Protein AF-A0A7Y1TQB3-F1 (afdb_monomer_lite)

Secondary structure (DSSP, 8-state):
-PPPGGGGEE--SHHHHHHHHHHHHHHHHHHHHHHHHTT-S-HHHHHHHHHHHHHHHHHHHHHHHHHTT-SS---EE-TTTT-SBPHHHHHHHHHHHHTHHHHHTTSPPHHHHHHHHHIIIIIS--PPPHHHHHHHHHHHHHHH--GGGS--SEEE---EEPPTTSSSSEE--EEE-BTTTTB-

Sequence (184 aa):
MIVTPLDSAVLNSKEQYVFYHKMIDFALKELIVSVQRNDICNQQEVLLFKQYCDLLLYSIEAMRIKYMYDDEENMKVDLTDSGFPNYLEFRYLFNDLELREDFLGKLTKVDVLKEEFLTTLLHKKQPIAKRKLFQAASIVYYSSAKKEYIFNRFVQGKIIEASKDAPGKYLVSWSFYEVTHNRP

pLDDT: mean 89.59, std 8.98, range [45.56, 96.94]

Foldseek 3Di:
DDQDPLQFDFDDALVSLVVLLVVLVVVLVVVLVVCVVVVVDDPVVSVVSVLLSVLQSLQSVLLSLQANLDPPDTFTANPPFASGTALVSLVCLLVVLVCLVVVLVVADDPVVLVVVCCCCCPVVVHDDDSVSSNSVSSNCSSVPDDSVSRDHQKAKDDWDQDPPPDPDRIDIDMDGQDNVRRYD

Structure (mmCIF, N/CA/C/O backbone):
data_AF-A0A7Y1TQB3-F1
#
_entry.id   AF-A0A7Y1TQB3-F1
#
loop_
_atom_site.group_PDB
_atom_site.id
_atom_site.type_symbol
_atom_site.label_atom_id
_atom_site.label_alt_id
_atom_site.label_comp_id
_atom_site.label_asym_id
_atom_site.label_entity_id
_atom_site.label_seq_id
_atom_site.pdbx_PDB_ins_code
_atom_site.Cartn_x
_atom_site.Cartn_y
_atom_site.Cartn_z
_atom_site.occupancy
_atom_site.B_iso_or_equiv
_atom_site.auth_seq_id
_atom_site.auth_comp_id
_atom_site.auth_asym_id
_atom_site.auth_atom_id
_atom_site.pdbx_PDB_model_num
ATOM 1 N N . MET A 1 1 ? 18.183 -16.761 6.845 1.00 49.12 1 MET A N 1
ATOM 2 C CA . MET A 1 1 ? 18.516 -15.599 7.693 1.00 49.12 1 MET A CA 1
ATOM 3 C C . MET A 1 1 ? 17.637 -15.690 8.937 1.00 49.12 1 MET A C 1
ATOM 5 O O . MET A 1 1 ? 16.478 -16.058 8.782 1.00 49.12 1 MET A O 1
ATOM 9 N N . ILE A 1 2 ? 18.182 -15.511 10.143 1.00 45.56 2 ILE A N 1
ATOM 10 C CA . ILE A 1 2 ? 17.390 -15.544 11.387 1.00 45.56 2 ILE A CA 1
ATOM 11 C C . ILE A 1 2 ? 16.680 -14.194 11.494 1.00 45.56 2 ILE A C 1
ATOM 13 O O . ILE A 1 2 ? 17.358 -13.175 11.495 1.00 45.56 2 ILE A O 1
ATOM 17 N N . VAL A 1 3 ? 15.346 -14.201 11.540 1.00 51.03 3 VAL A N 1
ATOM 18 C CA . VAL A 1 3 ? 14.525 -12.986 11.658 1.00 51.03 3 VAL A CA 1
ATOM 19 C C . VAL A 1 3 ? 14.786 -12.359 13.026 1.00 51.03 3 VAL A C 1
ATOM 21 O O . VAL A 1 3 ? 14.593 -13.012 14.055 1.00 51.03 3 VAL A O 1
ATOM 24 N N . THR A 1 4 ? 15.267 -11.123 13.052 1.00 53.50 4 THR A N 1
ATOM 25 C CA . THR A 1 4 ? 15.510 -10.369 14.281 1.00 53.50 4 THR A CA 1
ATOM 26 C C . THR A 1 4 ? 14.266 -9.563 14.677 1.00 53.50 4 THR A C 1
ATOM 28 O O . THR A 1 4 ? 13.419 -9.270 13.833 1.00 53.50 4 THR A O 1
ATOM 31 N N . PRO A 1 5 ? 14.127 -9.154 15.952 1.00 51.81 5 PRO A N 1
ATOM 32 C CA . PRO A 1 5 ? 13.027 -8.286 16.384 1.00 51.81 5 PRO A CA 1
ATOM 33 C C . PRO A 1 5 ? 12.939 -6.947 15.626 1.00 51.81 5 PRO A C 1
ATOM 35 O O . PRO A 1 5 ? 11.861 -6.361 15.560 1.00 51.81 5 PRO A O 1
ATOM 38 N N . LEU A 1 6 ? 14.051 -6.468 15.053 1.00 52.62 6 LEU A N 1
ATOM 39 C CA . LEU A 1 6 ? 14.117 -5.238 14.252 1.00 52.62 6 LEU A CA 1
ATOM 40 C C . LEU A 1 6 ? 13.594 -5.437 12.816 1.00 52.62 6 LEU A C 1
ATOM 42 O O . LEU A 1 6 ? 13.072 -4.492 12.228 1.00 52.62 6 LEU A O 1
ATOM 46 N N . ASP A 1 7 ? 13.599 -6.677 12.316 1.00 54.28 7 ASP A N 1
ATOM 47 C CA . ASP A 1 7 ? 13.041 -7.055 11.004 1.00 54.28 7 ASP A CA 1
ATOM 48 C C . ASP A 1 7 ? 11.498 -7.138 11.038 1.00 54.28 7 ASP A C 1
ATOM 50 O O . ASP A 1 7 ? 10.829 -7.528 10.080 1.00 54.28 7 ASP A O 1
ATOM 54 N N . SER A 1 8 ? 10.896 -6.830 12.190 1.00 62.97 8 SER A N 1
ATOM 55 C CA . SER A 1 8 ? 9.454 -6.881 12.441 1.00 62.97 8 SER A CA 1
ATOM 56 C C . SER A 1 8 ? 9.003 -5.747 13.360 1.00 62.97 8 SER A C 1
ATOM 58 O O . SER A 1 8 ? 8.164 -5.949 14.243 1.00 62.97 8 SER A O 1
ATOM 60 N N . ALA A 1 9 ? 9.556 -4.549 13.166 1.00 80.69 9 ALA A N 1
ATOM 61 C CA . ALA A 1 9 ? 9.064 -3.373 13.864 1.00 80.69 9 ALA A CA 1
ATOM 62 C C . ALA A 1 9 ? 7.598 -3.118 13.491 1.00 80.69 9 ALA A C 1
ATOM 64 O O . ALA A 1 9 ? 7.188 -3.297 12.345 1.00 80.69 9 ALA A O 1
ATOM 65 N N . VAL A 1 10 ? 6.799 -2.705 14.469 1.00 84.25 10 VAL A N 1
ATOM 66 C CA . VAL A 1 10 ? 5.365 -2.465 14.286 1.00 84.25 10 VAL A CA 1
ATOM 67 C C . VAL A 1 10 ? 5.063 -0.979 14.361 1.00 84.25 10 VAL A C 1
ATOM 69 O O . VAL A 1 10 ? 5.580 -0.280 15.234 1.00 84.25 10 VAL A O 1
ATOM 72 N N . LEU A 1 11 ? 4.192 -0.501 13.473 1.00 85.12 11 LEU A N 1
ATOM 73 C CA . LEU A 1 11 ? 3.597 0.824 13.625 1.00 85.12 11 LEU A CA 1
ATOM 74 C C . LEU A 1 11 ? 2.426 0.712 14.605 1.00 85.12 11 LEU A C 1
ATOM 76 O O . LEU A 1 11 ? 1.438 0.051 14.304 1.00 85.12 11 LEU A O 1
ATOM 80 N N . ASN A 1 12 ? 2.537 1.331 15.778 1.00 84.44 12 ASN A N 1
ATOM 81 C CA . ASN A 1 12 ? 1.590 1.172 16.888 1.00 84.44 12 ASN A CA 1
ATOM 82 C C . ASN A 1 12 ? 0.830 2.458 17.255 1.00 84.44 12 ASN A C 1
ATOM 84 O O . ASN A 1 12 ? 0.042 2.469 18.201 1.00 84.44 12 ASN A O 1
ATOM 88 N N . SER A 1 13 ? 1.053 3.550 16.518 1.00 88.25 13 SER A N 1
ATOM 89 C CA . SER A 1 13 ? 0.343 4.815 16.710 1.00 88.25 13 SER A CA 1
ATOM 90 C C . SER A 1 13 ? -0.127 5.402 15.383 1.00 88.25 13 SER A C 1
ATOM 92 O O . SER A 1 13 ? 0.500 5.229 14.335 1.00 88.25 13 SER A O 1
ATOM 94 N N . LYS A 1 14 ? -1.225 6.161 15.429 1.00 88.31 14 LYS A N 1
ATOM 95 C CA . LYS A 1 14 ? -1.764 6.862 14.258 1.00 88.31 14 LYS A CA 1
ATOM 96 C C . LYS A 1 14 ? -0.727 7.804 13.642 1.00 88.31 14 LYS A C 1
ATOM 98 O O . LYS A 1 14 ? -0.611 7.900 12.423 1.00 88.31 14 LYS A O 1
ATOM 103 N N . GLU A 1 15 ? 0.025 8.497 14.485 1.00 92.19 15 GLU A N 1
ATOM 104 C CA . GLU A 1 15 ? 1.071 9.434 14.088 1.00 92.19 15 GLU A CA 1
ATOM 105 C C . GLU A 1 15 ? 2.189 8.707 13.341 1.00 92.19 15 GLU A C 1
ATOM 107 O O . GLU A 1 15 ? 2.653 9.220 12.326 1.00 92.19 15 GLU A O 1
ATOM 112 N N . GLN A 1 16 ? 2.557 7.494 13.773 1.00 92.50 16 GLN A N 1
ATOM 113 C CA . GLN A 1 16 ? 3.529 6.658 13.068 1.00 92.50 16 GLN A CA 1
ATOM 114 C C . GLN A 1 16 ? 3.023 6.235 11.687 1.00 92.50 16 GLN A C 1
ATOM 116 O O . GLN A 1 16 ? 3.760 6.386 10.719 1.00 92.50 16 GLN A O 1
ATOM 121 N N . TYR A 1 17 ? 1.767 5.791 11.555 1.00 93.06 17 TYR A N 1
ATOM 122 C CA . TYR A 1 17 ? 1.177 5.460 10.247 1.00 93.06 17 TYR A CA 1
ATOM 123 C C . TYR A 1 17 ? 1.161 6.662 9.292 1.00 93.06 17 TYR A C 1
ATOM 125 O O . TYR A 1 17 ? 1.521 6.540 8.119 1.00 93.06 17 TYR A O 1
ATOM 133 N N . VAL A 1 18 ? 0.761 7.837 9.788 1.00 93.38 18 VAL A N 1
ATOM 134 C CA . VAL A 1 18 ? 0.734 9.078 8.998 1.00 93.38 18 VAL A CA 1
ATOM 135 C C . VAL A 1 18 ? 2.144 9.509 8.603 1.00 93.38 18 VAL A C 1
ATOM 137 O O . VAL A 1 18 ? 2.363 9.900 7.456 1.00 93.38 18 VAL A O 1
ATOM 140 N N . PHE A 1 19 ? 3.095 9.458 9.535 1.00 94.50 19 PHE A N 1
ATOM 141 C CA . PHE A 1 19 ? 4.486 9.818 9.285 1.00 94.50 19 PHE A CA 1
ATOM 142 C C . PHE A 1 19 ? 5.135 8.867 8.278 1.00 94.50 19 PHE A C 1
ATOM 144 O O . PHE A 1 19 ? 5.679 9.329 7.279 1.00 94.50 19 PHE A O 1
ATOM 151 N N . TYR A 1 20 ? 5.006 7.558 8.497 1.00 94.19 20 TYR A N 1
ATOM 152 C CA . TYR A 1 20 ? 5.559 6.521 7.633 1.00 94.19 20 TYR A CA 1
ATOM 153 C C . TYR A 1 20 ? 5.074 6.670 6.191 1.00 94.19 20 TYR A C 1
ATOM 155 O O . TYR A 1 20 ? 5.881 6.755 5.269 1.00 94.19 20 TYR A O 1
ATOM 163 N N . HIS A 1 21 ? 3.760 6.803 5.991 1.00 94.62 21 HIS A N 1
ATOM 164 C CA . HIS A 1 21 ? 3.210 6.974 4.651 1.00 94.62 21 HIS A CA 1
ATOM 165 C C . HIS A 1 21 ? 3.717 8.257 3.974 1.00 94.62 21 HIS A C 1
ATOM 167 O O . HIS A 1 21 ? 4.069 8.235 2.798 1.00 94.62 21 HIS A O 1
ATOM 173 N N . LYS A 1 22 ? 3.785 9.382 4.702 1.00 95.62 22 LYS A N 1
ATOM 174 C CA . LYS A 1 22 ? 4.341 10.637 4.163 1.00 95.62 22 LYS A CA 1
ATOM 175 C C . LYS A 1 22 ? 5.812 10.498 3.778 1.00 95.62 22 LYS A C 1
ATOM 177 O O . LYS A 1 22 ? 6.218 11.041 2.758 1.00 95.62 22 LYS A O 1
ATOM 182 N N . MET A 1 23 ? 6.591 9.787 4.589 1.00 95.50 23 MET A N 1
ATOM 183 C CA . MET A 1 23 ? 8.004 9.533 4.331 1.00 95.50 23 MET A CA 1
ATOM 184 C C . MET A 1 23 ? 8.193 8.704 3.056 1.00 95.50 23 MET A C 1
ATOM 186 O O . MET A 1 23 ? 8.988 9.097 2.209 1.00 95.50 23 MET A O 1
ATOM 190 N N . ILE A 1 24 ? 7.444 7.608 2.887 1.00 95.25 24 ILE A N 1
ATOM 191 C CA . ILE A 1 24 ? 7.528 6.759 1.689 1.00 95.25 24 ILE A CA 1
ATOM 192 C C . ILE A 1 24 ? 7.058 7.508 0.436 1.00 95.25 24 ILE A C 1
ATOM 194 O O . ILE A 1 24 ? 7.752 7.481 -0.578 1.00 95.25 24 ILE A O 1
ATOM 198 N N . ASP A 1 25 ? 5.927 8.218 0.505 1.00 96.19 25 ASP A N 1
ATOM 199 C CA . ASP A 1 25 ? 5.426 9.045 -0.604 1.00 96.19 25 ASP A CA 1
ATOM 200 C C . ASP A 1 25 ? 6.472 10.076 -1.053 1.00 96.19 25 ASP A C 1
ATOM 202 O O . ASP A 1 25 ? 6.759 10.204 -2.243 1.00 96.19 25 ASP A O 1
ATOM 206 N N . PHE A 1 26 ? 7.090 10.773 -0.095 1.00 96.94 26 PHE A N 1
ATOM 207 C CA . PHE A 1 26 ? 8.160 11.724 -0.373 1.00 96.94 26 PHE A CA 1
ATOM 208 C C . PHE A 1 26 ? 9.388 11.043 -0.990 1.00 96.94 26 PHE A C 1
ATOM 210 O O . PHE A 1 26 ? 9.864 11.481 -2.034 1.00 96.94 26 PHE A O 1
ATOM 217 N N . ALA A 1 27 ? 9.874 9.952 -0.391 1.00 95.88 27 ALA A N 1
ATOM 218 C CA . ALA A 1 27 ? 11.066 9.248 -0.855 1.00 95.88 27 ALA A CA 1
ATOM 219 C C . ALA A 1 27 ? 10.908 8.705 -2.284 1.00 95.88 27 ALA A C 1
ATOM 221 O O . ALA A 1 27 ? 11.808 8.872 -3.104 1.00 95.88 27 ALA A O 1
ATOM 222 N N . LEU A 1 28 ? 9.757 8.108 -2.611 1.00 95.81 28 LEU A N 1
ATOM 223 C CA . LEU A 1 28 ? 9.480 7.608 -3.960 1.00 95.81 28 LEU A CA 1
ATOM 224 C C . LEU A 1 28 ? 9.382 8.747 -4.981 1.00 95.81 28 LEU A C 1
ATOM 226 O O . LEU A 1 28 ? 9.909 8.623 -6.086 1.00 95.81 28 LEU A O 1
ATOM 230 N N . LYS A 1 29 ? 8.762 9.877 -4.620 1.00 95.88 29 LYS A N 1
ATOM 231 C CA . LYS A 1 29 ? 8.701 11.062 -5.491 1.00 95.88 29 LYS A CA 1
ATOM 232 C C . LYS A 1 29 ? 10.085 11.638 -5.765 1.00 95.88 29 LYS A C 1
ATOM 234 O O . LYS A 1 29 ? 10.413 11.869 -6.926 1.00 95.88 29 LYS A O 1
ATOM 239 N N . GLU A 1 30 ? 10.904 11.817 -4.731 1.00 96.94 30 GLU A N 1
ATOM 240 C CA . GLU A 1 30 ? 12.281 12.297 -4.886 1.00 96.94 30 GLU A CA 1
ATOM 241 C C . GLU A 1 30 ? 13.134 11.323 -5.703 1.00 96.94 30 GLU A C 1
ATOM 243 O O . GLU A 1 30 ? 13.921 11.752 -6.545 1.00 96.94 30 GLU A O 1
ATOM 248 N N . LEU A 1 31 ? 12.939 10.012 -5.530 1.00 95.19 31 LEU A N 1
ATOM 249 C CA . LEU A 1 31 ? 13.616 8.999 -6.337 1.00 95.19 31 LEU A CA 1
ATOM 250 C C . LEU A 1 31 ? 13.252 9.129 -7.821 1.00 95.19 31 LEU A C 1
ATOM 252 O O . LEU A 1 31 ? 14.147 9.162 -8.662 1.00 95.19 31 LEU A O 1
ATOM 256 N N . ILE A 1 32 ? 11.965 9.273 -8.151 1.00 95.12 32 ILE A N 1
ATOM 257 C CA . ILE A 1 32 ? 11.504 9.482 -9.534 1.00 95.12 32 ILE A CA 1
ATOM 258 C C . ILE A 1 32 ? 12.101 10.770 -10.120 1.00 95.12 32 ILE A C 1
ATOM 260 O O . ILE A 1 32 ? 12.615 10.753 -11.239 1.00 95.12 32 ILE A O 1
ATOM 264 N N . VAL A 1 33 ? 12.071 11.875 -9.367 1.00 95.38 33 VAL A N 1
ATOM 265 C CA . VAL A 1 33 ? 12.647 13.162 -9.794 1.00 95.38 33 VAL A CA 1
ATOM 266 C C . VAL A 1 33 ? 14.154 13.042 -10.016 1.00 95.38 33 VAL A C 1
ATOM 268 O O . VAL A 1 33 ? 14.676 13.563 -10.998 1.00 95.38 33 VAL A O 1
ATOM 271 N N . SER A 1 34 ? 14.863 12.333 -9.139 1.00 96.00 34 SER A N 1
ATOM 272 C CA . SER A 1 34 ? 16.305 12.115 -9.255 1.00 96.00 34 SER A CA 1
ATOM 273 C C . SER A 1 34 ? 16.660 11.262 -10.474 1.00 96.00 34 SER A C 1
ATOM 275 O O . SER A 1 34 ? 17.571 11.620 -11.219 1.00 96.00 34 SER A O 1
ATOM 277 N N . VAL A 1 35 ? 15.915 10.181 -10.733 1.00 95.06 35 VAL A N 1
ATOM 278 C CA . VAL A 1 35 ? 16.086 9.331 -11.926 1.00 95.06 35 VAL A CA 1
ATOM 279 C C . VAL A 1 35 ? 15.913 10.144 -13.209 1.00 95.06 35 VAL A C 1
ATOM 281 O O . VAL A 1 35 ? 16.716 10.003 -14.128 1.00 95.06 35 VAL A O 1
ATOM 284 N N . GLN A 1 36 ? 14.909 11.026 -13.249 1.00 92.69 36 GLN A N 1
ATOM 285 C CA . GLN A 1 36 ? 14.681 11.939 -14.371 1.00 92.69 36 GLN A CA 1
ATOM 286 C C . GLN A 1 36 ? 15.802 12.972 -14.514 1.00 92.69 36 GLN A C 1
ATOM 288 O O . GLN A 1 36 ? 16.321 13.168 -15.603 1.00 92.69 36 GLN A O 1
ATOM 293 N N . ARG A 1 37 ? 16.185 13.640 -13.421 1.00 94.81 37 ARG A N 1
ATOM 294 C CA . ARG A 1 37 ? 17.174 14.728 -13.437 1.00 94.81 37 ARG A CA 1
ATOM 295 C C . ARG A 1 37 ? 18.579 14.259 -13.810 1.00 94.81 37 ARG A C 1
ATOM 297 O O . ARG A 1 37 ? 19.340 15.039 -14.368 1.00 94.81 37 ARG A O 1
ATOM 304 N N . ASN A 1 38 ? 18.933 13.035 -13.432 1.00 96.19 38 ASN A N 1
ATOM 305 C CA . ASN A 1 38 ? 20.238 12.443 -13.724 1.00 96.19 38 ASN A CA 1
ATOM 306 C C . ASN A 1 38 ? 20.234 11.621 -15.024 1.00 96.19 38 ASN A C 1
ATOM 308 O O . ASN A 1 38 ? 21.210 10.918 -15.275 1.00 96.19 38 ASN A O 1
ATOM 312 N N . ASP A 1 39 ? 19.149 11.672 -15.810 1.00 93.12 39 ASP A N 1
ATOM 313 C CA . ASP A 1 39 ? 18.995 10.954 -17.081 1.00 93.12 39 ASP A CA 1
ATOM 314 C C . ASP A 1 39 ? 19.345 9.452 -16.981 1.00 93.12 39 ASP A C 1
ATOM 316 O O . ASP A 1 39 ? 19.912 8.861 -17.898 1.00 93.12 39 ASP A O 1
ATOM 320 N N . ILE A 1 40 ? 19.014 8.816 -15.845 1.00 93.81 40 ILE A N 1
ATOM 321 C CA . ILE A 1 40 ? 19.321 7.392 -15.588 1.00 93.81 40 ILE A CA 1
ATOM 322 C C . ILE A 1 40 ? 18.460 6.487 -16.478 1.00 93.81 40 ILE A C 1
ATOM 324 O O . ILE A 1 40 ? 18.902 5.423 -16.908 1.00 93.81 40 ILE A O 1
ATOM 328 N N . CYS A 1 41 ? 17.225 6.915 -16.737 1.00 91.88 41 CYS A N 1
ATOM 329 C CA . CYS A 1 41 ? 16.232 6.190 -17.517 1.00 91.88 41 CYS A CA 1
ATOM 330 C C . CYS A 1 41 ? 15.719 7.064 -18.661 1.00 91.88 41 CYS A C 1
ATOM 332 O O . CYS A 1 41 ? 15.550 8.275 -18.509 1.00 91.88 41 CYS A O 1
ATOM 334 N N . ASN A 1 42 ? 15.380 6.441 -19.788 1.00 90.38 42 ASN A N 1
ATOM 335 C CA . ASN A 1 42 ? 14.674 7.136 -20.862 1.00 90.38 42 ASN A CA 1
ATOM 336 C C . ASN A 1 42 ? 13.210 7.435 -20.472 1.00 90.38 42 ASN A C 1
ATOM 338 O O . ASN A 1 42 ? 12.685 6.926 -19.482 1.00 90.38 42 ASN A O 1
ATOM 342 N N . GLN A 1 43 ? 12.507 8.241 -21.273 1.00 90.88 43 GLN A N 1
ATOM 343 C CA . GLN A 1 43 ? 11.128 8.657 -20.968 1.00 90.88 43 GLN A CA 1
ATOM 344 C C . GLN A 1 43 ? 10.152 7.484 -20.755 1.00 90.88 43 GLN A C 1
ATOM 346 O O . GLN A 1 43 ? 9.272 7.558 -19.894 1.00 90.88 43 GLN A O 1
ATOM 351 N N . GLN A 1 44 ? 10.298 6.405 -21.526 1.00 91.25 44 GLN A N 1
ATOM 352 C CA . GLN A 1 44 ? 9.435 5.228 -21.439 1.00 91.25 44 GLN A CA 1
ATOM 353 C C . GLN A 1 44 ? 9.728 4.421 -20.168 1.00 91.25 44 GLN A C 1
ATOM 355 O O . GLN A 1 44 ? 8.802 4.013 -19.469 1.00 91.25 44 GLN A O 1
ATOM 360 N N . GLU A 1 45 ? 11.002 4.247 -19.824 1.00 91.62 45 GLU A N 1
ATOM 361 C CA . GLU A 1 45 ? 11.445 3.600 -18.585 1.00 91.62 45 GLU A CA 1
ATOM 362 C C . GLU A 1 45 ? 11.017 4.386 -17.345 1.00 91.62 45 GLU A C 1
ATOM 364 O O . GLU A 1 45 ? 10.502 3.794 -16.402 1.00 91.62 45 GLU A O 1
ATOM 369 N N . VAL A 1 4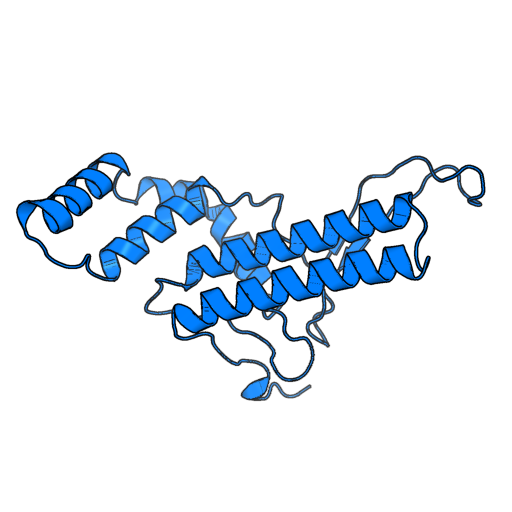6 ? 11.136 5.716 -17.364 1.00 94.38 46 VAL A N 1
ATOM 370 C CA . VAL A 1 46 ? 10.657 6.596 -16.286 1.00 94.38 46 VAL A CA 1
ATOM 371 C C . VAL A 1 46 ? 9.155 6.422 -16.056 1.00 94.38 46 VAL A C 1
ATOM 373 O O . VAL A 1 46 ? 8.709 6.363 -14.909 1.00 94.38 46 VAL A O 1
ATOM 376 N N . LEU A 1 47 ? 8.361 6.326 -17.128 1.00 94.00 47 LEU A N 1
ATOM 377 C CA . LEU A 1 47 ? 6.920 6.102 -17.019 1.00 94.00 47 LEU A CA 1
ATOM 378 C C . LEU A 1 47 ? 6.612 4.748 -16.368 1.00 94.00 47 LEU A C 1
ATOM 380 O O . LEU A 1 47 ? 5.766 4.680 -15.477 1.00 94.00 47 LEU A O 1
ATOM 384 N N . LEU A 1 48 ? 7.302 3.688 -16.793 1.00 94.62 48 LEU A N 1
ATOM 385 C CA . LEU A 1 48 ? 7.156 2.348 -16.222 1.00 94.62 48 LEU A CA 1
ATOM 386 C C . LEU A 1 48 ? 7.581 2.317 -14.750 1.00 94.62 48 LEU A C 1
ATOM 388 O O . LEU A 1 48 ? 6.858 1.789 -13.910 1.00 94.62 48 LEU A O 1
ATOM 392 N N . PHE A 1 49 ? 8.716 2.932 -14.424 1.00 94.81 49 PHE A N 1
ATOM 393 C CA . PHE A 1 49 ? 9.218 3.040 -13.059 1.00 94.81 49 PHE A CA 1
ATOM 394 C C . PHE A 1 49 ? 8.209 3.748 -12.151 1.00 94.81 49 PHE A C 1
ATOM 396 O O . PHE A 1 49 ? 7.823 3.212 -11.113 1.00 94.81 49 PHE A O 1
ATOM 403 N N . LYS A 1 50 ? 7.678 4.894 -12.599 1.00 95.75 50 LYS A N 1
ATOM 404 C CA . LYS A 1 50 ? 6.619 5.616 -11.888 1.00 95.75 50 LYS A CA 1
ATOM 405 C C . LYS A 1 50 ? 5.386 4.739 -11.652 1.00 95.75 50 LYS A C 1
ATOM 407 O O . LYS A 1 50 ? 4.840 4.769 -10.555 1.00 95.75 50 LYS A O 1
ATOM 412 N N . GLN A 1 51 ? 4.952 3.956 -12.642 1.00 95.06 51 GLN A N 1
ATOM 413 C CA . GLN A 1 51 ? 3.794 3.065 -12.494 1.00 95.06 51 GLN A CA 1
ATOM 414 C C . GLN A 1 51 ? 3.999 2.025 -11.386 1.00 95.06 51 GLN A C 1
ATOM 416 O O . GLN A 1 51 ? 3.077 1.782 -10.608 1.00 95.06 51 GLN A O 1
ATOM 421 N N . TYR A 1 52 ? 5.194 1.439 -11.276 1.00 96.25 52 TYR A N 1
ATOM 422 C CA . TYR A 1 52 ? 5.500 0.492 -10.202 1.00 96.25 52 TYR A CA 1
ATOM 423 C C . TYR A 1 52 ? 5.594 1.174 -8.832 1.00 96.25 52 TYR A C 1
ATOM 425 O O . TYR A 1 52 ? 5.062 0.635 -7.861 1.00 96.25 52 TYR A O 1
ATOM 433 N N . CYS A 1 53 ? 6.178 2.374 -8.747 1.00 96.06 53 CYS A N 1
ATOM 434 C CA . CYS A 1 53 ? 6.177 3.166 -7.513 1.00 96.06 53 CYS A CA 1
ATOM 435 C C . CYS A 1 53 ? 4.755 3.535 -7.066 1.00 96.06 53 CYS A C 1
ATOM 437 O O . CYS A 1 53 ? 4.436 3.406 -5.886 1.00 96.06 53 CYS A O 1
ATOM 439 N N . ASP A 1 54 ? 3.891 3.949 -7.997 1.00 95.81 54 ASP A N 1
ATOM 440 C CA . ASP A 1 54 ? 2.491 4.277 -7.713 1.00 95.81 54 ASP A CA 1
ATOM 441 C C . ASP A 1 54 ? 1.723 3.036 -7.217 1.00 95.81 54 ASP A C 1
ATOM 443 O O . ASP A 1 54 ? 0.948 3.128 -6.266 1.00 95.81 54 ASP A O 1
ATOM 447 N N . LEU A 1 55 ? 1.961 1.862 -7.818 1.00 95.94 55 LEU A N 1
ATOM 448 C CA . LEU A 1 55 ? 1.352 0.590 -7.410 1.00 95.94 55 LEU A CA 1
ATOM 449 C C . LEU A 1 55 ? 1.796 0.159 -6.002 1.00 95.94 55 LEU A C 1
ATOM 451 O O . LEU A 1 55 ? 0.983 -0.274 -5.178 1.00 95.94 55 LEU A O 1
ATOM 455 N N . LEU A 1 56 ? 3.092 0.292 -5.715 1.00 96.00 56 LEU A N 1
ATOM 456 C CA . LEU A 1 56 ? 3.653 0.027 -4.396 1.00 96.00 56 LEU A CA 1
ATOM 457 C C . LEU A 1 56 ? 3.049 0.972 -3.351 1.00 96.00 56 LEU A C 1
ATOM 459 O O . LEU A 1 56 ? 2.541 0.514 -2.328 1.00 96.00 56 LEU A O 1
ATOM 46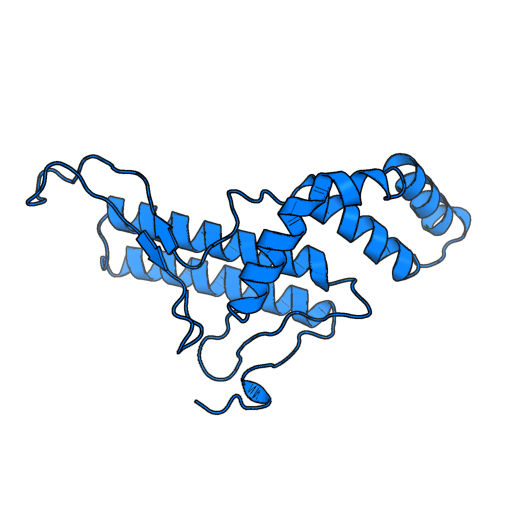3 N N . LEU A 1 57 ? 3.040 2.279 -3.629 1.00 96.25 57 LEU A N 1
ATOM 464 C CA . LEU A 1 57 ? 2.488 3.290 -2.730 1.00 96.25 57 LEU A CA 1
ATOM 465 C C . LEU A 1 57 ? 0.992 3.071 -2.479 1.00 96.25 57 LEU A C 1
ATOM 467 O O . LEU A 1 57 ? 0.546 3.165 -1.339 1.00 96.25 57 LEU A O 1
ATOM 471 N N . TYR A 1 58 ? 0.228 2.707 -3.512 1.00 96.00 58 TYR A N 1
ATOM 472 C CA . TYR A 1 58 ? -1.184 2.347 -3.375 1.00 96.00 58 TYR A CA 1
ATOM 473 C C . TYR A 1 58 ? -1.389 1.185 -2.394 1.00 96.00 58 TYR A C 1
ATOM 475 O O . TYR A 1 58 ? -2.282 1.225 -1.548 1.00 96.00 58 TYR A O 1
ATOM 483 N N . SER A 1 59 ? -0.538 0.163 -2.477 1.00 95.69 59 SER A N 1
ATOM 484 C CA . SER A 1 59 ? -0.604 -1.002 -1.590 1.00 95.69 59 SER A CA 1
ATOM 485 C C . SER A 1 59 ? -0.299 -0.626 -0.140 1.00 95.69 59 SER A C 1
ATOM 487 O O . SER A 1 59 ? -1.019 -1.034 0.769 1.00 95.69 59 SER A O 1
ATOM 489 N N . ILE A 1 60 ? 0.724 0.206 0.075 1.00 95.38 60 ILE A N 1
ATOM 490 C CA . ILE A 1 60 ? 1.092 0.725 1.400 1.00 95.38 60 ILE A CA 1
ATOM 491 C C . ILE A 1 60 ? -0.033 1.601 1.971 1.00 95.38 60 ILE A C 1
ATOM 493 O O . ILE A 1 60 ? -0.338 1.528 3.161 1.00 95.38 60 ILE A O 1
ATOM 497 N N . GLU A 1 61 ? -0.698 2.395 1.133 1.00 94.31 61 GLU A N 1
ATOM 498 C CA . GLU A 1 61 ? -1.836 3.212 1.549 1.00 94.31 61 GLU A CA 1
ATOM 499 C C . GLU A 1 61 ? -3.036 2.356 1.973 1.00 94.31 61 GLU A C 1
ATOM 501 O O . GLU A 1 61 ? -3.667 2.623 2.999 1.00 94.31 61 GLU A O 1
ATOM 506 N N . ALA A 1 62 ? -3.323 1.280 1.238 1.00 94.38 62 ALA A N 1
ATOM 507 C CA . ALA A 1 62 ? -4.363 0.329 1.618 1.00 94.38 62 ALA A CA 1
ATOM 508 C C . ALA A 1 62 ? -4.062 -0.324 2.982 1.00 94.38 62 ALA A C 1
ATOM 510 O O . ALA A 1 62 ? -4.956 -0.402 3.828 1.00 94.38 62 ALA A O 1
ATOM 511 N N . MET A 1 63 ? -2.802 -0.697 3.247 1.00 93.75 63 MET A N 1
ATOM 512 C CA . MET A 1 63 ? -2.373 -1.178 4.569 1.00 93.75 63 MET A CA 1
ATOM 513 C C . MET A 1 63 ? -2.546 -0.106 5.647 1.00 93.75 63 MET A C 1
ATOM 515 O O . MET A 1 63 ? -3.042 -0.403 6.731 1.00 93.75 63 MET A O 1
ATOM 519 N N . ARG A 1 64 ? -2.202 1.157 5.361 1.00 93.38 64 ARG A N 1
ATOM 520 C CA . ARG A 1 64 ? -2.400 2.261 6.309 1.00 93.38 64 ARG A CA 1
ATOM 521 C C . ARG A 1 64 ? -3.865 2.370 6.723 1.00 93.38 64 ARG A C 1
ATOM 523 O O . ARG A 1 64 ? -4.146 2.490 7.909 1.00 93.38 64 ARG A O 1
ATOM 530 N N . ILE A 1 65 ? -4.799 2.327 5.772 1.00 91.81 65 ILE A N 1
ATOM 531 C CA . ILE A 1 65 ? -6.238 2.401 6.073 1.00 91.81 65 ILE A CA 1
ATOM 532 C C . ILE A 1 65 ? -6.682 1.185 6.896 1.00 91.81 65 ILE A C 1
ATOM 534 O O . ILE A 1 65 ? -7.422 1.369 7.863 1.00 91.81 65 ILE A O 1
ATOM 538 N N . LYS A 1 66 ? -6.205 -0.017 6.545 1.00 91.06 66 LYS A N 1
ATOM 539 C CA . LYS A 1 66 ? -6.504 -1.266 7.259 1.00 91.06 66 LYS A CA 1
ATOM 540 C C . LYS A 1 66 ? -6.054 -1.210 8.724 1.00 91.06 66 LYS A C 1
ATOM 542 O O . LYS A 1 66 ? -6.872 -1.399 9.616 1.00 91.06 66 LYS A O 1
ATOM 547 N N . TYR A 1 67 ? -4.782 -0.903 8.974 1.00 91.25 67 TYR A N 1
ATOM 548 C CA . TYR A 1 67 ? -4.178 -1.060 10.301 1.00 91.25 67 TYR A CA 1
ATOM 549 C C . TYR A 1 67 ? -4.281 0.177 11.209 1.00 91.25 67 TYR A C 1
ATOM 551 O O . TYR A 1 67 ? -4.227 0.044 12.425 1.00 91.25 67 TYR A O 1
ATOM 559 N N . MET A 1 68 ? -4.460 1.397 10.682 1.00 88.44 68 MET A N 1
ATOM 560 C CA . MET A 1 68 ? -4.370 2.631 11.493 1.00 88.44 68 MET A CA 1
ATOM 561 C C . MET A 1 68 ? -5.384 2.717 12.647 1.00 88.44 68 MET A C 1
ATOM 563 O O . MET A 1 68 ? -5.143 3.424 13.629 1.00 88.44 68 MET A O 1
ATOM 567 N N . TYR A 1 69 ? -6.526 2.041 12.526 1.00 84.31 69 TYR A N 1
ATOM 568 C CA . TYR A 1 69 ? -7.548 1.989 13.574 1.00 84.31 69 TYR A CA 1
ATOM 569 C C . TYR A 1 69 ? -7.745 0.595 14.160 1.00 84.31 69 TYR A C 1
ATOM 571 O O . TYR A 1 69 ? -8.627 0.440 15.003 1.00 84.31 69 TYR A O 1
ATOM 579 N N . ASP A 1 70 ? -6.950 -0.378 13.727 1.00 84.94 70 ASP A N 1
ATOM 580 C CA . ASP A 1 70 ? -6.968 -1.722 14.281 1.00 84.94 70 ASP A CA 1
ATOM 581 C C . ASP A 1 70 ? -6.395 -1.690 15.712 1.00 84.94 70 ASP A C 1
ATOM 583 O O . ASP A 1 70 ? -5.521 -0.882 16.053 1.00 84.94 70 ASP A O 1
ATOM 587 N N . ASP A 1 71 ? -6.998 -2.479 16.591 1.00 75.31 71 ASP A N 1
ATOM 588 C CA . ASP A 1 71 ? -6.619 -2.611 18.000 1.00 75.31 71 ASP A CA 1
ATOM 589 C C . ASP A 1 71 ? -5.877 -3.931 18.266 1.00 75.31 71 ASP A C 1
ATOM 591 O O . ASP A 1 71 ? -5.226 -4.066 19.303 1.00 75.31 71 ASP A O 1
ATOM 595 N N . GLU A 1 72 ? -5.959 -4.889 17.343 1.00 82.06 72 GLU A N 1
ATOM 596 C CA . GLU A 1 72 ? -5.459 -6.255 17.493 1.00 82.06 72 GLU A CA 1
ATOM 597 C C . GLU A 1 72 ? -4.199 -6.485 16.654 1.00 82.06 72 GLU A C 1
ATOM 599 O O . GLU A 1 72 ? -3.226 -7.070 17.139 1.00 82.06 72 GLU A O 1
ATOM 604 N N . GLU A 1 73 ? -4.182 -5.981 15.419 1.00 85.62 73 GLU A N 1
ATOM 605 C CA . GLU A 1 73 ? -3.072 -6.164 14.485 1.00 85.62 73 GLU A CA 1
ATOM 606 C C . GLU A 1 73 ? -2.357 -4.853 14.144 1.00 85.62 73 GLU A C 1
ATOM 608 O O . GLU A 1 73 ? -2.946 -3.777 14.091 1.00 85.62 73 GLU A O 1
ATOM 613 N N . ASN A 1 74 ? -1.052 -4.945 13.872 1.00 89.06 74 ASN A N 1
ATOM 614 C CA . ASN A 1 74 ? -0.237 -3.815 13.434 1.00 89.06 74 ASN A CA 1
ATOM 615 C C . ASN A 1 74 ? 0.575 -4.200 12.199 1.00 89.06 74 ASN A C 1
ATOM 617 O O . ASN A 1 74 ? 1.110 -5.310 12.130 1.00 89.06 74 ASN A O 1
ATOM 621 N N . MET A 1 75 ? 0.735 -3.255 11.272 1.00 90.69 75 MET A N 1
ATOM 622 C CA . MET A 1 75 ? 1.591 -3.432 10.104 1.00 90.69 75 MET A CA 1
ATOM 623 C C . MET A 1 75 ? 3.046 -3.610 10.538 1.00 90.69 75 MET A C 1
ATOM 625 O O . MET A 1 75 ? 3.589 -2.780 11.277 1.00 90.69 75 MET A O 1
ATOM 629 N N . LYS A 1 76 ? 3.683 -4.669 10.035 1.00 91.19 76 LYS A N 1
ATOM 630 C CA . LYS A 1 76 ? 5.107 -4.931 10.245 1.00 91.19 76 LYS A CA 1
ATOM 631 C C . LYS A 1 76 ? 5.936 -4.300 9.138 1.00 91.19 76 LYS A C 1
ATOM 633 O O . LYS A 1 76 ? 5.744 -4.606 7.962 1.00 91.19 76 LYS A O 1
ATOM 638 N N . VAL A 1 77 ? 6.900 -3.484 9.532 1.00 90.31 77 VAL A N 1
ATOM 639 C CA . VAL A 1 77 ? 7.863 -2.820 8.653 1.00 90.31 77 VAL A CA 1
ATOM 640 C C . VAL A 1 77 ? 9.255 -3.336 8.990 1.00 90.31 77 VAL A C 1
ATOM 642 O O . VAL A 1 77 ? 9.602 -3.501 10.160 1.00 90.31 77 VAL A O 1
ATOM 645 N N . ASP A 1 78 ? 10.049 -3.594 7.961 1.00 87.88 78 ASP A N 1
ATOM 646 C CA . ASP A 1 78 ? 11.470 -3.871 8.121 1.00 87.88 78 ASP A CA 1
ATOM 647 C C . ASP A 1 78 ? 12.221 -2.538 8.223 1.00 87.88 78 ASP A C 1
ATOM 649 O O . ASP A 1 78 ? 12.346 -1.807 7.243 1.00 87.88 78 ASP A O 1
ATOM 653 N N . LEU A 1 79 ? 12.681 -2.194 9.426 1.00 80.69 79 LEU A N 1
ATOM 654 C CA . LEU A 1 79 ? 13.454 -0.972 9.671 1.00 80.69 79 LEU A CA 1
ATOM 655 C C . LEU A 1 79 ? 14.963 -1.188 9.525 1.00 80.69 79 LEU A C 1
ATOM 657 O O . LEU A 1 79 ? 15.717 -0.217 9.589 1.00 80.69 79 LEU A O 1
ATOM 661 N N . THR A 1 80 ? 15.403 -2.437 9.386 1.00 75.38 80 THR A N 1
ATOM 662 C CA . THR A 1 80 ? 16.821 -2.789 9.398 1.00 75.38 80 THR A CA 1
ATOM 663 C C . THR A 1 80 ? 17.439 -2.600 8.024 1.00 75.38 80 THR A C 1
ATOM 665 O O . THR A 1 80 ? 18.559 -2.098 7.928 1.00 75.38 80 THR A O 1
ATOM 668 N N . ASP A 1 81 ? 16.719 -3.000 6.974 1.00 76.62 81 ASP A N 1
ATOM 669 C CA . ASP A 1 81 ? 17.281 -3.068 5.628 1.00 76.62 81 ASP A CA 1
ATOM 670 C C . ASP A 1 81 ? 16.478 -2.253 4.606 1.00 76.62 81 ASP A C 1
ATOM 672 O O . ASP A 1 81 ? 16.999 -1.324 3.988 1.00 76.62 81 ASP A O 1
ATOM 676 N N . SER A 1 82 ? 15.197 -2.576 4.424 1.00 86.69 82 SER A N 1
ATOM 677 C CA . SER A 1 82 ? 14.402 -2.053 3.305 1.00 86.69 82 SER A CA 1
ATOM 678 C C . SER A 1 82 ? 13.617 -0.771 3.604 1.00 86.69 82 SER A C 1
ATOM 680 O O . SER A 1 82 ? 13.409 0.042 2.705 1.00 86.69 82 SER A O 1
ATOM 682 N N . GLY A 1 83 ? 13.134 -0.585 4.834 1.00 89.19 83 GLY A N 1
ATOM 683 C CA . GLY A 1 83 ? 12.173 0.468 5.181 1.00 89.19 83 GLY A CA 1
ATOM 684 C C . GLY A 1 83 ? 10.745 0.214 4.670 1.00 89.19 83 GLY A C 1
ATOM 685 O O . GLY A 1 83 ? 9.868 1.062 4.863 1.00 89.19 83 GLY A O 1
ATOM 686 N N . PHE A 1 84 ? 10.478 -0.926 4.026 1.00 93.12 84 PHE A N 1
ATOM 687 C CA . PHE A 1 84 ? 9.178 -1.278 3.442 1.00 93.12 84 PHE A CA 1
ATOM 688 C C . PHE A 1 84 ? 8.385 -2.249 4.334 1.00 93.12 84 PHE A C 1
ATOM 690 O O . PHE A 1 84 ? 8.963 -2.892 5.219 1.00 93.12 84 PHE A O 1
ATOM 697 N N . PRO A 1 85 ? 7.053 -2.380 4.144 1.00 93.25 85 PRO A N 1
ATOM 698 C CA . PRO A 1 85 ? 6.289 -3.398 4.852 1.00 93.25 85 PRO A CA 1
ATOM 699 C C . PRO A 1 85 ? 6.823 -4.787 4.520 1.00 93.25 85 PRO A C 1
ATOM 701 O O . PRO A 1 85 ? 7.331 -5.023 3.428 1.00 93.25 85 PRO A O 1
ATOM 704 N N . ASN A 1 86 ? 6.693 -5.733 5.439 1.00 90.69 86 ASN A N 1
ATOM 705 C CA . ASN A 1 86 ? 7.081 -7.106 5.145 1.00 90.69 86 ASN A CA 1
ATOM 706 C C . ASN A 1 86 ? 6.257 -7.669 3.972 1.00 90.69 86 ASN A C 1
ATOM 708 O O . ASN A 1 86 ? 5.048 -7.450 3.912 1.00 90.69 86 ASN A O 1
ATOM 712 N N . TYR A 1 87 ? 6.859 -8.463 3.077 1.00 89.31 87 TYR A N 1
ATOM 713 C CA . TYR A 1 87 ? 6.129 -9.066 1.942 1.00 89.31 87 TYR A CA 1
ATOM 714 C C . TYR A 1 87 ? 4.855 -9.826 2.376 1.00 89.31 87 TYR A C 1
ATOM 716 O O . TYR A 1 87 ? 3.848 -9.847 1.664 1.00 89.31 87 TYR A O 1
ATOM 724 N N . LEU A 1 88 ? 4.871 -10.434 3.567 1.00 89.38 88 LEU A N 1
ATOM 725 C CA . LEU A 1 88 ? 3.700 -11.108 4.132 1.00 89.38 88 LEU A CA 1
ATOM 726 C C . LEU A 1 88 ? 2.495 -10.170 4.296 1.00 89.38 88 LEU A C 1
ATOM 728 O O . LEU A 1 88 ? 1.374 -10.613 4.064 1.00 89.38 88 LEU A O 1
ATOM 732 N N . GLU A 1 89 ? 2.711 -8.887 4.595 1.00 91.62 89 GLU A N 1
ATOM 733 C CA . GLU A 1 89 ? 1.643 -7.886 4.696 1.00 91.62 89 GLU A CA 1
ATOM 734 C C . GLU A 1 89 ? 0.936 -7.693 3.348 1.00 91.62 89 GLU A C 1
ATOM 736 O O . GLU A 1 89 ? -0.292 -7.638 3.293 1.00 91.62 89 GLU A O 1
ATOM 741 N N . PHE A 1 90 ? 1.680 -7.692 2.233 1.00 92.56 90 PHE A N 1
ATOM 742 C CA . PHE A 1 90 ? 1.102 -7.631 0.882 1.00 92.56 90 PHE A CA 1
ATOM 743 C C . PHE A 1 90 ? 0.266 -8.873 0.573 1.00 92.56 90 PHE A C 1
ATOM 745 O O . PHE A 1 90 ? -0.817 -8.776 -0.004 1.00 92.56 90 PHE A O 1
ATOM 752 N N . ARG A 1 91 ? 0.738 -10.053 0.992 1.00 90.88 91 ARG A N 1
ATOM 753 C CA . ARG A 1 91 ? -0.007 -11.308 0.832 1.00 90.88 91 ARG A CA 1
ATOM 754 C C . ARG A 1 91 ? -1.292 -11.313 1.661 1.00 90.88 91 ARG A C 1
ATOM 756 O O . ARG A 1 91 ? -2.328 -11.736 1.153 1.00 90.88 91 ARG A O 1
ATOM 763 N N . TYR A 1 92 ? -1.242 -10.852 2.910 1.00 90.88 92 TYR A N 1
ATOM 764 C CA . TYR A 1 92 ? -2.426 -10.750 3.762 1.00 90.88 92 TYR A CA 1
ATOM 765 C C . TYR A 1 92 ? -3.435 -9.764 3.194 1.00 90.88 92 TYR A C 1
ATOM 767 O O . TYR A 1 92 ? -4.606 -10.104 3.093 1.00 90.88 92 TYR A O 1
ATOM 775 N N . LEU A 1 93 ? -2.978 -8.592 2.752 1.00 92.19 93 LEU A N 1
ATOM 776 C CA . LEU A 1 93 ? -3.798 -7.594 2.071 1.00 92.19 93 LEU A CA 1
ATOM 777 C C . LEU A 1 93 ? -4.498 -8.178 0.833 1.00 92.19 93 LEU A C 1
ATOM 779 O O . LEU A 1 93 ? -5.702 -8.018 0.662 1.00 92.19 93 LEU A O 1
ATOM 783 N N . PHE A 1 94 ? -3.760 -8.898 -0.016 1.00 91.12 94 PHE A N 1
ATOM 784 C CA . PHE A 1 94 ? -4.313 -9.502 -1.227 1.00 91.12 94 PHE A CA 1
ATOM 785 C C . PHE A 1 94 ? -5.396 -10.546 -0.921 1.00 91.12 94 PHE A C 1
ATOM 787 O O . PHE A 1 94 ? -6.455 -10.519 -1.546 1.00 91.12 94 PHE A O 1
ATOM 794 N N . ASN A 1 95 ? -5.137 -11.442 0.036 1.00 90.69 95 ASN A N 1
ATOM 795 C CA . ASN A 1 95 ? -6.081 -12.485 0.447 1.00 90.69 95 ASN A CA 1
ATOM 796 C C . ASN A 1 95 ? -7.326 -11.896 1.122 1.00 90.69 95 ASN A C 1
ATOM 798 O O . ASN A 1 95 ? -8.439 -12.353 0.896 1.00 90.69 95 ASN A O 1
ATOM 802 N N . ASP A 1 96 ? -7.145 -10.868 1.943 1.00 91.00 96 ASP A N 1
ATOM 803 C CA . ASP A 1 96 ? -8.231 -10.199 2.653 1.00 91.00 96 ASP A CA 1
ATOM 804 C C . ASP A 1 96 ? -9.208 -9.513 1.680 1.00 91.00 96 ASP A C 1
ATOM 806 O O . ASP A 1 96 ? -10.427 -9.647 1.800 1.00 91.00 96 ASP A O 1
ATOM 810 N N . LEU A 1 97 ? -8.686 -8.886 0.619 1.00 91.19 97 LEU A N 1
ATOM 811 C CA . LEU A 1 97 ? -9.507 -8.303 -0.445 1.00 91.19 97 LEU A CA 1
ATOM 812 C C . LEU A 1 97 ? -10.240 -9.339 -1.313 1.00 91.19 97 LEU A C 1
ATOM 814 O O . LEU A 1 97 ? -11.188 -8.963 -2.004 1.00 91.19 97 LEU A O 1
ATOM 818 N N . GLU A 1 98 ? -9.862 -10.623 -1.291 1.00 89.12 98 GLU A N 1
ATOM 819 C CA . GLU A 1 98 ? -10.663 -11.686 -1.926 1.00 89.12 98 GLU A CA 1
ATOM 820 C C . GLU A 1 98 ? -11.994 -11.904 -1.215 1.00 89.12 98 GLU A C 1
ATOM 822 O O . GLU A 1 98 ? -12.987 -12.235 -1.857 1.00 89.12 98 GLU A O 1
ATOM 827 N N . LEU A 1 99 ? -12.027 -11.659 0.094 1.00 87.81 99 LEU A N 1
ATOM 828 C CA . LEU A 1 99 ? -13.191 -11.865 0.950 1.00 87.81 99 LEU A CA 1
ATOM 829 C C . LEU A 1 99 ? -14.025 -10.584 1.123 1.00 87.81 99 LEU A C 1
ATOM 831 O O . LEU A 1 99 ? -14.924 -10.532 1.964 1.00 87.81 99 LEU A O 1
ATOM 835 N N . ARG A 1 100 ? -13.754 -9.535 0.330 1.00 88.44 100 ARG A N 1
ATOM 836 C CA . ARG A 1 100 ? -14.365 -8.202 0.494 1.00 88.44 100 ARG A CA 1
ATOM 837 C C . ARG A 1 100 ? -15.893 -8.217 0.523 1.00 88.44 100 ARG A C 1
ATOM 839 O O . ARG A 1 100 ? -16.482 -7.509 1.333 1.00 88.44 100 ARG A O 1
ATOM 846 N N . GLU A 1 101 ? -16.536 -9.006 -0.336 1.00 84.75 101 GLU A N 1
ATOM 847 C CA . GLU A 1 101 ? -18.001 -9.023 -0.449 1.00 84.75 101 GLU A CA 1
ATOM 848 C C . GLU A 1 101 ? -18.635 -9.640 0.809 1.00 84.75 101 GLU A C 1
ATOM 850 O O . GLU A 1 101 ? -19.621 -9.115 1.334 1.00 84.75 101 GLU A O 1
ATOM 855 N N . ASP A 1 102 ? -17.997 -10.672 1.371 1.00 85.75 102 ASP A N 1
ATOM 856 C CA . ASP A 1 102 ? -18.426 -11.320 2.612 1.00 85.75 102 ASP A CA 1
ATOM 857 C C . ASP A 1 102 ? -18.279 -10.395 3.827 1.00 85.75 102 ASP A C 1
ATOM 859 O O . ASP A 1 102 ? -19.105 -10.431 4.747 1.00 85.75 102 ASP A O 1
ATOM 863 N N . PHE A 1 103 ? -17.237 -9.557 3.850 1.00 86.00 103 PHE A N 1
ATOM 864 C CA . PHE A 1 103 ? -17.034 -8.566 4.907 1.00 86.00 103 PHE A CA 1
ATOM 865 C C . PHE A 1 103 ? -17.982 -7.374 4.769 1.00 86.00 103 PHE A C 1
ATOM 867 O O . PHE A 1 103 ? -18.621 -6.995 5.753 1.00 86.00 103 PHE A O 1
ATOM 874 N N . LEU A 1 104 ? -18.143 -6.816 3.565 1.00 84.25 104 LEU A N 1
ATOM 875 C CA . LEU A 1 104 ? -19.045 -5.688 3.311 1.00 84.25 104 LEU A CA 1
ATOM 876 C C . LEU A 1 104 ? -20.491 -6.009 3.699 1.00 84.25 104 LEU A C 1
ATOM 878 O O . LEU A 1 104 ? -21.156 -5.162 4.293 1.00 84.25 104 LEU A O 1
ATOM 882 N N . GLY A 1 105 ? -20.957 -7.236 3.446 1.00 83.25 105 GLY A N 1
ATOM 883 C CA . GLY A 1 105 ? -22.301 -7.675 3.833 1.00 83.25 105 GLY A CA 1
ATOM 884 C C . GLY A 1 105 ? -22.550 -7.709 5.348 1.00 83.25 105 GLY A C 1
ATOM 885 O O . GLY A 1 105 ? -23.697 -7.598 5.781 1.00 83.25 105 GLY A O 1
ATOM 886 N N . LYS A 1 106 ? -21.495 -7.833 6.164 1.00 86.94 106 LYS A N 1
ATOM 887 C CA . LYS A 1 106 ? -21.575 -7.889 7.637 1.00 86.94 106 LYS A CA 1
ATOM 888 C C . LYS A 1 106 ? -21.417 -6.519 8.300 1.00 86.94 106 LYS A C 1
ATOM 890 O O . LYS A 1 106 ? -21.739 -6.371 9.480 1.00 86.94 106 LYS A O 1
ATOM 895 N N . LEU A 1 107 ? -20.900 -5.526 7.578 1.00 86.88 107 LEU A N 1
ATOM 896 C CA . LEU A 1 107 ? -20.628 -4.200 8.124 1.00 86.88 107 LEU A CA 1
ATOM 897 C C . LEU A 1 107 ? -21.906 -3.359 8.235 1.00 86.88 107 LEU A C 1
ATOM 899 O O . LEU A 1 107 ? -22.844 -3.464 7.445 1.00 86.88 107 LEU A O 1
ATOM 903 N N . THR A 1 108 ? -21.939 -2.478 9.238 1.00 88.56 108 THR A N 1
ATOM 904 C CA . THR A 1 108 ? -23.015 -1.491 9.374 1.00 88.56 108 THR A CA 1
ATOM 905 C C . THR A 1 108 ? -23.036 -0.583 8.147 1.00 88.56 108 THR A C 1
ATOM 907 O O . THR A 1 108 ? -21.992 -0.130 7.679 1.00 88.56 108 THR A O 1
ATOM 910 N N . LYS A 1 109 ? -24.237 -0.283 7.643 1.00 89.75 109 LYS A N 1
ATOM 911 C CA . LYS A 1 109 ? -24.412 0.626 6.506 1.00 89.75 109 LYS A CA 1
ATOM 912 C C . LYS A 1 109 ? -23.790 1.994 6.794 1.00 89.75 109 LYS A C 1
ATOM 914 O O . LYS A 1 109 ? -23.954 2.539 7.886 1.00 89.75 109 LYS A O 1
ATOM 919 N N . VAL A 1 110 ? -23.147 2.568 5.777 1.00 89.81 110 VAL A N 1
ATOM 920 C CA . VAL A 1 110 ? -22.454 3.865 5.856 1.00 89.81 110 VAL A CA 1
ATOM 921 C C . VAL A 1 110 ? -23.358 4.972 6.398 1.00 89.81 110 VAL A C 1
ATOM 923 O O . VAL A 1 110 ? -22.919 5.750 7.239 1.00 89.81 110 VAL A O 1
ATOM 926 N N . ASP A 1 111 ? -24.614 5.034 5.954 1.00 91.00 111 ASP A N 1
ATOM 927 C CA . ASP A 1 111 ? -25.534 6.109 6.349 1.00 91.00 111 ASP A CA 1
ATOM 928 C C . ASP A 1 111 ? -25.880 6.055 7.840 1.00 91.00 111 ASP A C 1
ATOM 930 O O . ASP A 1 111 ? -25.881 7.081 8.515 1.00 91.00 111 ASP A O 1
ATOM 934 N N . VAL A 1 112 ? -26.058 4.848 8.388 1.00 93.31 112 VAL A N 1
ATOM 935 C CA . VAL A 1 112 ? -26.286 4.648 9.827 1.00 93.31 112 VAL A CA 1
ATOM 936 C C . VAL A 1 112 ? -25.068 5.112 10.624 1.00 93.31 112 VAL A C 1
ATOM 938 O O . VAL A 1 112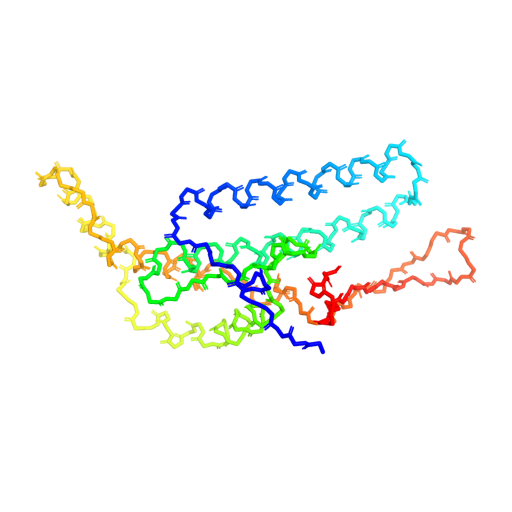 ? -25.203 5.826 11.615 1.00 93.31 112 VAL A O 1
ATOM 941 N N . LEU A 1 113 ? -23.865 4.755 10.166 1.00 93.56 113 LEU A N 1
ATOM 942 C CA . LEU A 1 113 ? -22.627 5.142 10.838 1.00 93.56 113 LEU A CA 1
ATOM 943 C C . LEU A 1 113 ? -22.407 6.665 10.810 1.00 93.56 113 LEU A C 1
ATOM 945 O O . LEU A 1 113 ? -21.977 7.241 11.809 1.00 93.56 113 LEU A O 1
ATOM 949 N N . LYS A 1 114 ? -22.740 7.332 9.697 1.00 93.56 114 LYS A N 1
ATOM 950 C CA . LYS A 1 114 ? -22.669 8.797 9.570 1.00 93.56 114 LYS A CA 1
ATOM 951 C C . LYS A 1 114 ? -23.602 9.499 10.553 1.00 93.56 114 LYS A C 1
ATOM 953 O O . LYS A 1 114 ? -23.147 10.388 11.270 1.00 93.56 114 LYS A O 1
ATOM 958 N N . GLU A 1 115 ? -24.864 9.086 10.628 1.00 95.69 115 GLU A N 1
ATOM 959 C CA . GLU A 1 115 ? -25.841 9.662 11.563 1.00 95.69 115 GLU A CA 1
ATOM 960 C C . GLU A 1 115 ? -25.418 9.478 13.029 1.00 95.69 115 GLU A C 1
ATOM 962 O O . GLU A 1 115 ? -25.495 10.410 13.838 1.00 95.69 115 GLU A O 1
ATOM 967 N N . GLU A 1 116 ? -24.879 8.305 13.377 1.00 94.62 116 GLU A N 1
ATOM 968 C CA . GLU A 1 116 ? -24.318 8.056 14.708 1.00 94.62 116 GLU A CA 1
ATOM 969 C C . GLU A 1 116 ? -23.135 8.984 15.025 1.00 94.62 116 GLU A C 1
ATOM 971 O O . GLU A 1 116 ? -23.028 9.497 16.148 1.00 94.62 116 GLU A O 1
ATOM 976 N N . PHE A 1 117 ? -22.247 9.222 14.054 1.00 96.19 117 PHE A N 1
ATOM 977 C CA . PHE A 1 117 ? -21.097 10.112 14.223 1.00 96.19 117 PHE A CA 1
ATOM 978 C C . PHE A 1 117 ? -21.549 11.557 14.408 1.00 96.19 117 PHE A C 1
ATOM 980 O O . PHE A 1 117 ? -21.106 12.216 15.349 1.00 96.19 117 PHE A O 1
ATOM 987 N N . LEU A 1 118 ? -22.460 12.032 13.554 1.00 96.56 118 LEU A N 1
ATOM 988 C CA . LEU A 1 118 ? -23.025 13.377 13.639 1.00 96.56 118 LEU A CA 1
ATOM 989 C C . LEU A 1 118 ? -23.713 13.592 14.984 1.00 96.56 118 LEU A C 1
ATOM 991 O O . LEU A 1 118 ? -23.425 14.572 15.666 1.00 96.56 118 LEU A O 1
ATOM 995 N N . THR A 1 119 ? -24.533 12.644 15.433 1.00 96.62 119 THR A N 1
ATOM 996 C CA . THR A 1 119 ? -25.187 12.718 16.745 1.00 96.62 119 THR A CA 1
ATOM 997 C C . THR A 1 119 ? -24.163 12.773 17.883 1.00 96.62 119 THR A C 1
ATOM 999 O O . THR A 1 119 ? -24.293 13.574 18.811 1.00 96.62 119 THR A O 1
ATOM 1002 N N . THR A 1 120 ? -23.114 11.952 17.828 1.00 96.62 120 THR A N 1
ATOM 1003 C CA . THR A 1 120 ? -22.091 11.896 18.884 1.00 96.62 120 THR A CA 1
ATOM 1004 C C . THR A 1 120 ? -21.259 13.179 18.945 1.00 96.62 120 THR A C 1
ATOM 1006 O O . THR A 1 120 ? -21.048 13.733 20.025 1.00 96.62 120 THR A O 1
ATOM 1009 N N . LEU A 1 121 ? -20.846 13.705 17.792 1.00 96.81 121 LEU A N 1
ATOM 1010 C CA . LEU A 1 121 ? -20.019 14.909 17.706 1.00 96.81 121 LEU A CA 1
ATOM 1011 C C . LEU A 1 121 ? -20.828 16.189 17.930 1.00 96.81 121 LEU A C 1
ATOM 1013 O O . LEU A 1 121 ? -20.373 17.089 18.633 1.00 96.81 121 LEU A O 1
ATOM 1017 N N . LEU A 1 122 ? -22.019 16.296 17.338 1.00 96.69 122 LEU A N 1
ATOM 1018 C CA . LEU A 1 122 ? -22.787 17.541 17.300 1.00 96.69 122 LEU A CA 1
ATOM 1019 C C . LEU A 1 122 ? -23.798 17.659 18.435 1.00 96.69 122 LEU A C 1
ATOM 1021 O O . LEU A 1 122 ? -23.925 18.760 18.971 1.00 96.69 122 LEU A O 1
ATOM 1025 N N . HIS A 1 123 ? -24.474 16.576 18.828 1.00 95.81 123 HIS A N 1
ATOM 1026 C CA . HIS A 1 123 ? -25.438 16.616 19.935 1.00 95.81 123 HIS A CA 1
ATOM 1027 C C . HIS A 1 123 ? -24.765 16.290 21.267 1.00 95.81 123 HIS A C 1
ATOM 1029 O O . HIS A 1 123 ? -24.878 17.061 22.214 1.00 95.81 123 HIS A O 1
ATOM 1035 N N . LYS A 1 124 ? -24.024 15.175 21.337 1.00 95.62 124 LYS A N 1
ATOM 1036 C CA . LYS A 1 124 ? -23.394 14.724 22.591 1.00 95.62 124 LYS A CA 1
ATOM 1037 C C . LYS A 1 124 ? -22.071 15.429 22.902 1.00 95.62 124 LYS A C 1
ATOM 1039 O O . LYS A 1 124 ? -21.638 15.382 24.047 1.00 95.62 124 LYS A O 1
ATOM 1044 N N . LYS A 1 125 ? -21.439 16.068 21.907 1.00 95.94 125 LYS A N 1
ATOM 1045 C CA . LYS A 1 125 ? -20.124 16.734 22.018 1.00 95.94 125 LYS A CA 1
ATOM 1046 C C . LYS A 1 125 ? -19.022 15.814 22.562 1.00 95.94 125 LYS A C 1
ATOM 1048 O O . LYS A 1 125 ? -18.165 16.240 23.330 1.00 95.94 125 LYS A O 1
ATOM 1053 N N . GLN A 1 126 ? -19.051 14.543 22.169 1.00 96.31 126 GLN A N 1
ATOM 1054 C CA . GLN A 1 126 ? -18.107 13.522 22.624 1.00 96.31 126 GLN A CA 1
ATOM 1055 C C . GLN A 1 126 ? -17.217 13.034 21.477 1.00 96.31 126 GLN A C 1
ATOM 1057 O O . GLN A 1 126 ? -17.645 13.048 20.321 1.00 96.31 126 GLN A O 1
ATOM 1062 N N . PRO A 1 127 ? -15.989 12.570 21.772 1.00 95.06 127 PRO A N 1
ATOM 1063 C CA . PRO A 1 127 ? -15.152 11.926 20.771 1.00 95.06 127 PRO A CA 1
ATOM 1064 C C . PRO A 1 127 ? -15.769 10.600 20.306 1.00 95.06 127 PRO A C 1
ATOM 1066 O O . PRO A 1 127 ? -16.426 9.890 21.069 1.00 95.06 127 PRO A O 1
ATOM 1069 N N . ILE A 1 128 ? -15.525 10.243 19.044 1.00 94.94 128 ILE A N 1
ATOM 1070 C CA . ILE A 1 128 ? -15.924 8.941 18.503 1.00 94.94 128 ILE A CA 1
ATOM 1071 C C . ILE A 1 128 ? -15.041 7.846 19.109 1.00 94.94 128 ILE A C 1
ATOM 1073 O O . ILE A 1 128 ? -13.815 7.945 19.094 1.00 94.94 128 ILE A O 1
ATOM 1077 N N . ALA A 1 129 ? -15.664 6.781 19.612 1.00 92.25 129 ALA A N 1
ATOM 1078 C CA . ALA A 1 129 ? -14.948 5.631 20.157 1.00 92.25 129 ALA A CA 1
ATOM 1079 C C . ALA A 1 129 ? -14.093 4.927 19.085 1.00 92.25 129 ALA A C 1
ATOM 1081 O O . ALA A 1 129 ? -14.537 4.772 17.945 1.00 92.25 129 ALA A O 1
ATOM 1082 N N . LYS A 1 130 ? -12.914 4.409 19.462 1.00 88.56 130 LYS A N 1
ATOM 1083 C CA . LYS A 1 130 ? -11.969 3.769 18.525 1.00 88.56 130 LYS A CA 1
ATOM 1084 C C . LYS A 1 130 ? -12.604 2.640 17.702 1.00 88.56 130 LYS A C 1
ATOM 1086 O O . LYS A 1 130 ? -12.512 2.676 16.482 1.00 88.56 130 LYS A O 1
ATOM 1091 N N . ARG A 1 131 ? -13.412 1.769 18.323 1.00 89.69 131 ARG A N 1
ATOM 1092 C CA . ARG A 1 131 ? -14.194 0.719 17.626 1.00 89.69 131 ARG A CA 1
ATOM 1093 C C . ARG A 1 131 ? -15.045 1.231 16.454 1.00 89.69 131 ARG A C 1
ATOM 1095 O O . ARG A 1 131 ? -15.235 0.539 15.461 1.00 89.69 131 ARG A O 1
ATOM 1102 N N . LYS A 1 132 ? -15.594 2.445 16.571 1.00 91.31 132 LYS A N 1
ATOM 1103 C CA . LYS A 1 132 ? -16.439 3.061 15.541 1.00 91.31 132 LYS A CA 1
ATOM 1104 C C . LYS A 1 132 ? -15.588 3.656 14.420 1.00 91.31 132 LYS A C 1
ATOM 1106 O O . LYS A 1 132 ? -15.976 3.568 13.260 1.00 91.31 132 LYS A O 1
ATOM 1111 N N . LEU A 1 133 ? -14.415 4.197 14.753 1.00 91.19 133 LEU A N 1
ATOM 1112 C CA . LEU A 1 133 ? -13.415 4.612 13.766 1.00 91.19 133 LEU A CA 1
ATOM 1113 C C . LEU A 1 133 ? -12.874 3.410 12.983 1.00 91.19 133 LEU A C 1
ATOM 1115 O O . LEU A 1 133 ? -12.792 3.489 11.763 1.00 91.19 133 LEU A O 1
ATOM 1119 N N . PHE A 1 134 ? -12.599 2.290 13.656 1.00 90.56 134 PHE A N 1
ATOM 1120 C CA . PHE A 1 134 ? -12.207 1.032 13.018 1.00 90.56 134 PHE A CA 1
ATOM 1121 C C . PHE A 1 134 ? -13.274 0.524 12.047 1.00 90.56 134 PHE A C 1
ATOM 1123 O O . PHE A 1 134 ? -12.973 0.200 10.900 1.00 90.56 134 PHE A O 1
ATOM 1130 N N . GLN A 1 135 ? -14.543 0.546 12.462 1.00 90.94 135 GLN A N 1
ATOM 1131 C CA . GLN A 1 135 ? -15.659 0.191 11.589 1.00 90.94 135 GLN A CA 1
ATOM 1132 C C . GLN A 1 135 ? -15.737 1.099 10.350 1.00 90.94 135 GLN A C 1
ATOM 1134 O O . GLN A 1 135 ? -15.914 0.605 9.238 1.00 90.94 135 GLN A O 1
ATOM 1139 N N . ALA A 1 136 ? -15.573 2.414 10.519 1.00 91.81 136 ALA A N 1
ATOM 1140 C CA . ALA A 1 136 ? -15.550 3.354 9.399 1.00 91.81 136 ALA A CA 1
ATOM 1141 C C . ALA A 1 136 ? -14.369 3.085 8.452 1.00 91.81 136 ALA A C 1
ATOM 1143 O O . ALA A 1 136 ? -14.553 3.042 7.237 1.00 91.81 136 ALA A O 1
ATOM 1144 N N . ALA A 1 137 ? -13.175 2.867 9.006 1.00 90.69 137 ALA A N 1
ATOM 1145 C CA . ALA A 1 137 ? -11.969 2.564 8.247 1.00 90.69 137 ALA A CA 1
ATOM 1146 C C . ALA A 1 137 ? -12.100 1.252 7.469 1.00 90.69 137 ALA A C 1
ATOM 1148 O O . ALA A 1 137 ? -11.767 1.224 6.290 1.00 90.69 137 ALA A O 1
ATOM 1149 N N . SER A 1 138 ? -12.684 0.219 8.080 1.00 91.50 138 SER A N 1
ATOM 1150 C CA . SER A 1 138 ? -12.981 -1.061 7.430 1.00 91.50 138 SER A CA 1
ATOM 1151 C C . SER A 1 138 ? -13.893 -0.874 6.218 1.00 91.50 138 SER A C 1
ATOM 1153 O O . SER A 1 138 ? -13.612 -1.400 5.146 1.00 91.50 138 SER A O 1
ATOM 1155 N N . ILE A 1 139 ? -14.959 -0.073 6.344 1.00 91.31 139 ILE A N 1
ATOM 1156 C CA . ILE A 1 139 ? -15.848 0.205 5.209 1.00 91.31 139 ILE A CA 1
ATOM 1157 C C . ILE A 1 139 ? -15.094 0.933 4.092 1.00 91.31 139 ILE A C 1
ATOM 1159 O O . ILE A 1 139 ? -15.213 0.553 2.928 1.00 91.31 139 ILE A O 1
ATOM 1163 N N . VAL A 1 140 ? -14.312 1.966 4.421 1.00 90.75 140 VAL A N 1
ATOM 1164 C CA . VAL A 1 140 ? -13.503 2.698 3.431 1.00 90.75 140 VAL A CA 1
ATOM 1165 C C . VAL A 1 140 ? -12.523 1.754 2.743 1.00 90.75 140 VAL A C 1
ATOM 1167 O O . VAL A 1 140 ? -12.453 1.742 1.519 1.00 90.75 140 VAL A O 1
ATOM 1170 N N . TYR A 1 141 ? -11.817 0.930 3.508 1.00 92.00 141 TYR A N 1
ATOM 1171 C CA . TYR A 1 141 ? -10.879 -0.057 3.002 1.00 92.00 141 TYR A CA 1
ATOM 1172 C C . TYR A 1 141 ? -11.549 -1.025 2.016 1.00 92.00 141 TYR A C 1
ATOM 1174 O O . TYR A 1 141 ? -11.199 -1.012 0.839 1.00 92.00 141 TYR A O 1
ATOM 1182 N N . TYR A 1 142 ? -12.581 -1.769 2.425 1.00 91.06 142 TYR A N 1
ATOM 1183 C CA . TYR A 1 142 ? -13.218 -2.761 1.548 1.00 91.06 142 TYR A CA 1
ATOM 1184 C C . TYR A 1 142 ? -13.967 -2.148 0.352 1.00 91.06 142 TYR A C 1
ATOM 1186 O O . TYR A 1 142 ? -14.130 -2.805 -0.676 1.00 91.06 142 TYR A O 1
ATOM 1194 N N . SER A 1 143 ? -14.426 -0.895 0.456 1.00 88.56 143 SER A N 1
ATOM 1195 C CA . SER A 1 143 ? -15.117 -0.213 -0.648 1.00 88.56 143 SER A CA 1
ATOM 1196 C C . SER A 1 143 ? -14.172 0.435 -1.665 1.00 88.56 143 SER A C 1
ATOM 1198 O O . SER A 1 143 ? -14.515 0.497 -2.846 1.00 88.56 143 SER A O 1
ATOM 1200 N N . SER A 1 144 ? -13.001 0.916 -1.234 1.00 87.44 144 SER A N 1
ATOM 1201 C CA . SER A 1 144 ? -12.084 1.700 -2.078 1.00 87.44 144 SER A CA 1
ATOM 1202 C C . SER A 1 144 ? -10.836 0.941 -2.528 1.00 87.44 144 SER A C 1
ATOM 1204 O O . SER A 1 144 ? -10.304 1.240 -3.602 1.00 87.44 144 SER A O 1
ATOM 1206 N N . ALA A 1 145 ? -10.379 -0.043 -1.750 1.00 91.19 145 ALA A N 1
ATOM 1207 C CA . ALA A 1 145 ? -9.232 -0.859 -2.106 1.00 91.19 145 ALA A CA 1
ATOM 1208 C C . ALA A 1 145 ? -9.591 -1.815 -3.252 1.00 91.19 145 ALA A C 1
ATOM 1210 O O . ALA A 1 145 ? -10.595 -2.535 -3.230 1.00 91.19 145 ALA A O 1
ATOM 1211 N N . LYS A 1 146 ? -8.748 -1.802 -4.279 1.00 90.44 146 LYS A N 1
ATOM 1212 C CA . LYS A 1 146 ? -8.879 -2.600 -5.491 1.00 90.44 146 LYS A CA 1
ATOM 1213 C C . LYS A 1 146 ? -7.785 -3.644 -5.515 1.00 90.44 146 LYS A C 1
ATOM 1215 O O . LYS A 1 146 ? -6.599 -3.315 -5.533 1.00 90.44 146 LYS A O 1
ATOM 1220 N N . LYS A 1 147 ? -8.203 -4.905 -5.528 1.00 90.25 147 LYS A N 1
ATOM 1221 C CA . LYS A 1 147 ? -7.312 -6.063 -5.482 1.00 90.25 147 LYS A CA 1
ATOM 1222 C C . LYS A 1 147 ? -6.318 -6.063 -6.648 1.00 90.25 147 LYS A C 1
ATOM 1224 O O . LYS A 1 147 ? -5.154 -6.398 -6.465 1.00 90.25 147 LYS A O 1
ATOM 1229 N N . GLU A 1 148 ? -6.759 -5.646 -7.833 1.00 90.25 148 GLU A N 1
ATOM 1230 C CA . GLU A 1 148 ? -5.943 -5.556 -9.048 1.00 90.25 148 GLU A CA 1
ATOM 1231 C C . GLU A 1 148 ? -4.809 -4.523 -8.965 1.00 90.25 148 GLU A C 1
ATOM 1233 O O . GLU A 1 148 ? -3.886 -4.569 -9.775 1.00 90.25 148 GLU A O 1
ATOM 1238 N N . TYR A 1 149 ? -4.861 -3.615 -7.987 1.00 92.56 149 TYR A N 1
ATOM 1239 C CA . TYR A 1 149 ? -3.830 -2.610 -7.737 1.00 92.56 149 TYR A CA 1
ATOM 1240 C C . TYR A 1 149 ? -2.968 -2.931 -6.511 1.00 92.56 149 TYR A C 1
ATOM 1242 O O . TYR A 1 149 ? -2.184 -2.093 -6.077 1.00 92.56 149 TYR A O 1
ATOM 1250 N N . ILE A 1 150 ? -3.070 -4.143 -5.961 1.00 93.38 150 ILE A N 1
ATOM 1251 C CA . ILE A 1 150 ? -2.145 -4.596 -4.925 1.00 93.38 150 ILE A CA 1
ATOM 1252 C C . ILE A 1 150 ? -0.869 -5.141 -5.567 1.00 93.38 150 ILE A C 1
ATOM 1254 O O . ILE A 1 150 ? -0.905 -6.034 -6.416 1.00 93.38 150 ILE A O 1
ATOM 1258 N N . PHE A 1 151 ? 0.271 -4.611 -5.131 1.00 93.50 151 PHE A N 1
ATOM 1259 C CA . PHE A 1 151 ? 1.600 -5.041 -5.536 1.00 93.50 151 PHE A CA 1
ATOM 1260 C C . PHE A 1 151 ? 1.821 -6.487 -5.082 1.00 93.50 151 PHE A C 1
ATOM 1262 O O . PHE A 1 151 ? 1.831 -6.795 -3.890 1.00 93.50 151 PHE A O 1
ATOM 1269 N N . ASN A 1 152 ? 1.963 -7.389 -6.049 1.00 88.75 152 ASN A N 1
ATOM 1270 C CA . ASN A 1 152 ? 2.166 -8.810 -5.798 1.00 88.75 152 ASN A CA 1
ATOM 1271 C C . ASN A 1 152 ? 3.663 -9.156 -5.850 1.00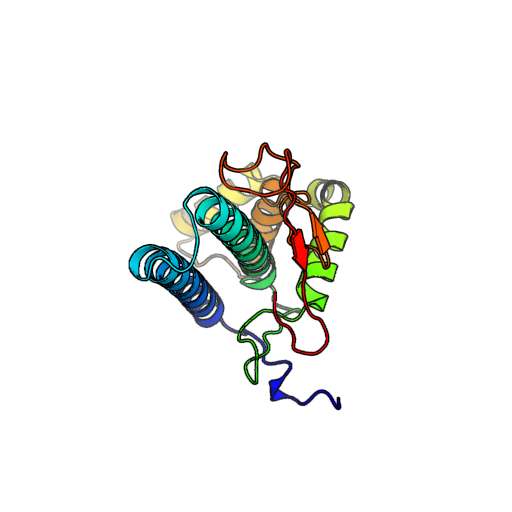 88.75 152 ASN A C 1
ATOM 1273 O O . ASN A 1 152 ? 4.494 -8.333 -6.221 1.00 88.75 152 ASN A O 1
ATOM 1277 N N . ARG A 1 153 ? 4.024 -10.402 -5.523 1.00 89.75 153 ARG A N 1
ATOM 1278 C CA . ARG A 1 153 ? 5.415 -10.872 -5.595 1.00 89.75 153 ARG A CA 1
ATOM 1279 C C . ARG A 1 153 ? 6.026 -10.664 -6.968 1.00 89.75 153 ARG A C 1
ATOM 1281 O O . ARG A 1 153 ? 7.214 -10.409 -7.051 1.00 89.75 153 ARG A O 1
ATOM 1288 N N . PHE A 1 154 ? 5.234 -10.830 -8.016 1.00 93.94 154 PHE A N 1
ATOM 1289 C CA . PHE A 1 154 ? 5.629 -10.576 -9.389 1.00 93.94 154 PHE A CA 1
ATOM 1290 C C . PHE A 1 154 ? 4.509 -9.786 -10.051 1.00 93.94 154 PHE A C 1
ATOM 1292 O O . PHE A 1 154 ? 3.358 -10.229 -10.061 1.00 93.94 154 PHE A O 1
ATOM 1299 N N . VAL A 1 155 ? 4.846 -8.617 -10.578 1.00 93.12 155 VAL A N 1
ATOM 1300 C CA . VAL A 1 155 ? 3.927 -7.738 -11.291 1.00 93.12 155 VAL A CA 1
ATOM 1301 C C . VAL A 1 155 ? 4.472 -7.571 -12.694 1.00 93.12 155 VAL A C 1
ATOM 1303 O O . VAL A 1 155 ? 5.513 -6.956 -12.903 1.00 93.12 155 VAL A O 1
ATOM 1306 N N . GLN A 1 156 ? 3.760 -8.124 -13.668 1.00 93.44 156 GLN A N 1
ATOM 1307 C CA . GLN A 1 156 ? 4.112 -7.949 -15.066 1.00 93.44 156 GLN A CA 1
ATOM 1308 C C . GLN A 1 156 ? 3.424 -6.705 -15.627 1.00 93.44 156 GLN A C 1
ATOM 1310 O O . GLN A 1 156 ? 2.208 -6.544 -15.512 1.00 93.44 156 GLN A O 1
ATOM 1315 N N . GLY A 1 157 ? 4.201 -5.848 -16.277 1.00 90.69 157 GLY A N 1
ATOM 1316 C CA . GLY A 1 157 ? 3.703 -4.730 -17.059 1.00 90.69 157 GLY A CA 1
ATOM 1317 C C . GLY A 1 157 ? 3.078 -5.170 -18.384 1.00 90.69 157 GLY A C 1
ATOM 1318 O O . GLY A 1 157 ? 3.107 -6.337 -18.789 1.00 90.69 157 GLY A O 1
ATOM 1319 N N . LYS A 1 158 ? 2.508 -4.200 -19.099 1.00 90.31 158 LYS A N 1
ATOM 1320 C CA . LYS A 1 158 ? 1.975 -4.424 -20.448 1.00 90.31 158 LYS A CA 1
ATOM 1321 C C . LYS A 1 158 ? 3.114 -4.547 -21.458 1.00 90.31 158 LYS A C 1
ATOM 1323 O O . LYS A 1 158 ? 4.147 -3.898 -21.318 1.00 90.31 158 LYS A O 1
ATOM 1328 N N . ILE A 1 159 ? 2.881 -5.333 -22.506 1.00 93.31 159 ILE A N 1
ATOM 1329 C CA . ILE A 1 159 ? 3.741 -5.339 -23.690 1.00 93.31 159 ILE A CA 1
ATOM 1330 C C . ILE A 1 159 ? 3.447 -4.057 -24.471 1.00 93.31 159 ILE A C 1
ATOM 1332 O O . ILE A 1 159 ? 2.297 -3.802 -24.833 1.00 93.31 159 ILE A O 1
ATOM 1336 N N . ILE A 1 160 ? 4.474 -3.250 -24.704 1.00 93.56 160 ILE A N 1
ATOM 1337 C CA . ILE A 1 160 ? 4.386 -1.971 -25.414 1.00 93.56 160 ILE A CA 1
ATOM 1338 C C . ILE A 1 160 ? 5.396 -1.943 -26.559 1.00 93.56 160 ILE A C 1
ATOM 1340 O O . ILE A 1 160 ? 6.342 -2.728 -26.572 1.00 93.56 160 ILE A O 1
ATOM 1344 N N . GLU A 1 161 ? 5.195 -1.076 -27.548 1.00 93.06 161 GLU A N 1
ATOM 1345 C CA . GLU A 1 161 ? 6.209 -0.874 -28.587 1.00 93.06 161 GLU A CA 1
ATOM 1346 C C . GLU A 1 161 ? 7.473 -0.287 -27.958 1.00 93.06 161 GLU A C 1
ATOM 1348 O O . GLU A 1 161 ? 7.402 0.580 -27.083 1.00 93.06 161 GLU A O 1
ATOM 1353 N N . ALA A 1 162 ? 8.627 -0.813 -28.353 1.00 89.94 162 ALA A N 1
ATOM 1354 C CA . ALA A 1 162 ? 9.897 -0.293 -27.878 1.00 89.94 162 ALA A CA 1
ATOM 1355 C C . ALA A 1 162 ? 10.247 1.013 -28.607 1.00 89.94 162 ALA A C 1
ATOM 1357 O O . ALA A 1 162 ? 9.710 1.314 -29.678 1.00 89.94 162 ALA A O 1
ATOM 1358 N N . SER A 1 163 ? 11.172 1.786 -28.037 1.00 85.50 163 SER A N 1
ATOM 1359 C CA . SER A 1 163 ? 11.743 2.939 -28.729 1.00 85.50 163 SER A CA 1
ATOM 1360 C C . SER A 1 163 ? 12.398 2.508 -30.047 1.00 85.50 163 SER A C 1
ATOM 1362 O O . SER A 1 163 ? 12.846 1.372 -30.200 1.00 85.50 163 SER A O 1
ATOM 1364 N N . LYS A 1 164 ? 12.469 3.427 -31.018 1.00 81.31 164 LYS A N 1
ATOM 1365 C CA . LYS A 1 164 ? 13.034 3.141 -32.351 1.00 81.31 164 LYS A CA 1
ATOM 1366 C C . LYS A 1 164 ? 14.489 2.667 -32.304 1.00 81.31 164 LYS A C 1
ATOM 1368 O O . LYS A 1 164 ? 14.925 1.979 -33.220 1.00 81.31 164 LYS A O 1
ATOM 1373 N N . ASP A 1 165 ? 15.197 3.031 -31.240 1.00 82.50 165 ASP A N 1
ATOM 1374 C CA . ASP A 1 165 ? 16.608 2.723 -31.027 1.00 82.50 165 ASP A CA 1
ATOM 1375 C C . ASP A 1 165 ? 16.814 1.406 -30.253 1.00 82.50 165 ASP A C 1
ATOM 1377 O O . ASP A 1 165 ? 17.947 0.966 -30.056 1.00 82.50 165 ASP A O 1
ATOM 1381 N N . ALA A 1 166 ? 15.732 0.760 -29.800 1.00 85.00 166 ALA A N 1
ATOM 1382 C CA . ALA A 1 166 ? 15.797 -0.506 -29.085 1.00 85.00 166 ALA A CA 1
ATOM 1383 C C . ALA A 1 166 ? 16.020 -1.693 -30.047 1.00 85.00 166 ALA A C 1
ATOM 1385 O O . ALA A 1 166 ? 15.495 -1.710 -31.161 1.00 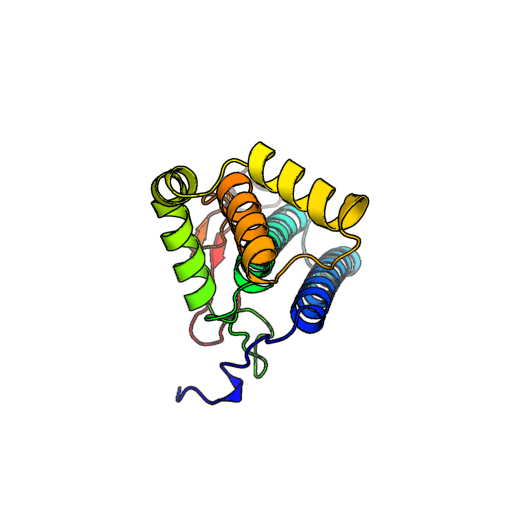85.00 166 ALA A O 1
ATOM 1386 N N . PRO A 1 167 ? 16.734 -2.748 -29.611 1.00 85.31 167 PRO A N 1
ATOM 1387 C CA . PRO A 1 167 ? 17.023 -3.914 -30.452 1.00 85.31 167 PRO A CA 1
ATOM 1388 C C . PRO A 1 167 ? 15.788 -4.775 -30.771 1.00 85.31 167 PRO A C 1
ATOM 1390 O O . PRO A 1 167 ? 15.825 -5.590 -31.691 1.00 85.31 167 PRO A O 1
ATOM 1393 N N . GLY A 1 168 ? 14.703 -4.635 -30.003 1.00 88.50 168 GLY A N 1
ATOM 1394 C CA . GLY 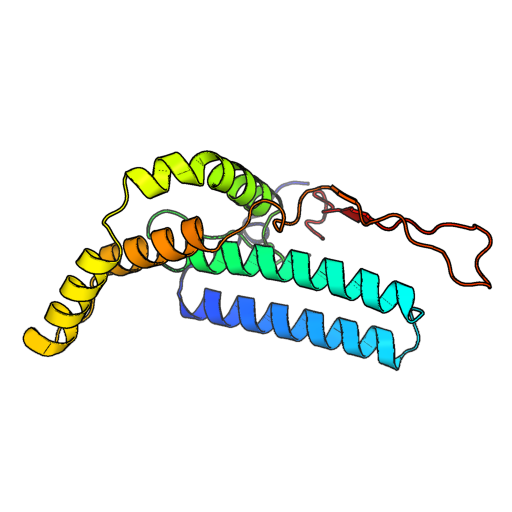A 1 168 ? 13.469 -5.403 -30.160 1.00 88.50 168 GLY A CA 1
ATOM 1395 C C . GLY A 1 168 ? 12.283 -4.519 -30.534 1.00 88.50 168 GLY A C 1
ATOM 1396 O O . GLY A 1 168 ? 12.237 -3.353 -30.172 1.00 88.50 168 GLY A O 1
ATOM 1397 N N . LYS A 1 169 ? 11.284 -5.092 -31.217 1.00 92.44 169 LYS A N 1
ATOM 1398 C CA . LYS A 1 169 ? 10.043 -4.384 -31.588 1.00 92.44 169 LYS A CA 1
ATOM 1399 C C . LYS A 1 169 ? 9.159 -4.048 -30.378 1.00 92.44 169 LYS A C 1
ATOM 1401 O O . LYS A 1 169 ? 8.439 -3.053 -30.389 1.00 92.44 169 LYS A O 1
ATOM 1406 N N . TYR A 1 170 ? 9.192 -4.900 -29.357 1.00 93.56 170 TYR A N 1
ATOM 1407 C CA . TYR A 1 170 ? 8.349 -4.786 -28.175 1.00 93.56 170 TYR A CA 1
ATOM 1408 C C . TYR A 1 170 ? 9.193 -4.782 -26.905 1.00 93.56 170 TYR A C 1
ATOM 1410 O O . TYR A 1 170 ? 10.199 -5.486 -26.815 1.00 93.56 170 TYR A O 1
ATOM 1418 N N . LEU A 1 171 ? 8.736 -4.015 -25.924 1.00 92.06 171 LEU A N 1
ATOM 1419 C CA . LEU A 1 171 ? 9.257 -3.946 -24.571 1.00 92.06 171 LEU A CA 1
ATOM 1420 C C . LEU A 1 171 ? 8.224 -4.550 -23.617 1.00 92.06 171 LEU A C 1
ATOM 1422 O O . LEU A 1 171 ? 7.028 -4.269 -23.709 1.00 92.06 171 LEU A O 1
ATOM 1426 N N . VAL A 1 172 ? 8.702 -5.354 -22.674 1.00 93.38 172 VAL A N 1
ATOM 1427 C CA . VAL A 1 172 ? 7.937 -5.798 -21.510 1.00 93.38 172 VAL A CA 1
ATOM 1428 C C . VAL A 1 172 ? 8.730 -5.426 -20.268 1.00 93.38 172 VAL A C 1
ATOM 1430 O O . VAL A 1 172 ? 9.952 -5.558 -20.250 1.00 93.38 172 VAL A O 1
ATOM 1433 N N . SER A 1 173 ? 8.043 -4.943 -19.242 1.00 94.12 173 SER A N 1
ATOM 1434 C CA . SER A 1 173 ? 8.638 -4.671 -17.938 1.00 94.12 173 SER A CA 1
ATOM 1435 C C . SER A 1 173 ? 7.986 -5.536 -16.876 1.00 94.12 173 SER A C 1
ATOM 1437 O O . SER A 1 173 ? 6.877 -6.043 -17.059 1.00 94.12 173 SER A O 1
ATOM 1439 N N . TRP A 1 174 ? 8.681 -5.708 -15.764 1.00 95.44 174 TRP A N 1
ATOM 1440 C CA . TRP A 1 174 ? 8.152 -6.360 -14.580 1.00 95.44 174 TRP A CA 1
ATOM 1441 C C . TRP A 1 174 ? 8.785 -5.736 -13.339 1.00 95.44 174 TRP A C 1
ATOM 1443 O O . TRP A 1 174 ? 9.903 -5.226 -13.398 1.00 95.44 174 TRP A O 1
ATOM 1453 N N . SER A 1 175 ? 8.079 -5.811 -12.220 1.00 94.94 175 SER A N 1
ATOM 1454 C CA . SER A 1 175 ? 8.631 -5.603 -10.885 1.00 94.94 175 SER A CA 1
ATOM 1455 C C . SER A 1 175 ? 8.391 -6.853 -10.048 1.00 94.94 175 SER A C 1
ATOM 1457 O O . SER A 1 175 ? 7.524 -7.680 -10.360 1.00 94.94 175 SER A O 1
ATOM 1459 N N . PHE A 1 176 ? 9.179 -7.038 -8.997 1.00 94.12 176 PHE A N 1
ATOM 1460 C CA . PHE A 1 176 ? 8.998 -8.167 -8.103 1.00 94.12 176 PHE A CA 1
ATOM 1461 C C . PHE A 1 176 ? 9.455 -7.817 -6.699 1.00 94.12 176 PHE A C 1
ATOM 1463 O O . PHE A 1 176 ? 10.435 -7.113 -6.519 1.00 94.12 176 PHE A O 1
ATOM 1470 N N . TYR A 1 177 ? 8.775 -8.384 -5.710 1.00 92.88 177 TYR A N 1
ATOM 1471 C CA . TYR A 1 177 ? 9.171 -8.240 -4.320 1.00 92.88 177 TYR A CA 1
ATOM 1472 C C . TYR A 1 177 ? 10.209 -9.308 -3.965 1.00 92.88 177 TYR A C 1
ATOM 1474 O O . TYR A 1 177 ? 9.907 -10.510 -3.909 1.00 92.88 177 TYR A O 1
ATOM 1482 N N . GLU A 1 178 ? 11.445 -8.890 -3.720 1.00 90.81 178 GLU A N 1
ATOM 1483 C CA . GLU A 1 178 ? 12.519 -9.748 -3.250 1.00 90.81 178 GLU A CA 1
ATOM 1484 C C . GLU A 1 178 ? 12.336 -10.066 -1.760 1.00 90.81 178 GLU A C 1
ATOM 1486 O O . GLU A 1 178 ? 12.716 -9.310 -0.870 1.00 90.81 178 GLU A O 1
ATOM 1491 N N . VAL A 1 179 ? 11.759 -11.235 -1.483 1.00 86.19 179 VAL A N 1
ATOM 1492 C CA . VAL A 1 179 ? 11.420 -11.678 -0.118 1.00 86.19 179 VAL A CA 1
ATOM 1493 C C . VAL A 1 179 ? 12.653 -11.816 0.786 1.00 86.19 179 VAL A C 1
ATOM 1495 O O . VAL A 1 179 ? 12.538 -11.629 1.991 1.00 86.19 179 VAL A O 1
ATOM 1498 N N . THR A 1 180 ? 13.827 -12.133 0.231 1.00 84.62 180 THR A N 1
ATOM 1499 C CA . THR A 1 180 ? 15.053 -12.355 1.017 1.00 84.62 180 THR A CA 1
ATOM 1500 C C . THR A 1 180 ? 15.570 -11.079 1.680 1.00 84.62 180 THR A C 1
ATOM 1502 O O . THR A 1 180 ? 16.004 -11.146 2.826 1.00 84.62 180 THR A O 1
ATOM 1505 N N . HIS A 1 181 ? 15.508 -9.944 0.976 1.00 85.56 181 HIS A N 1
ATOM 1506 C CA . HIS A 1 181 ? 15.962 -8.631 1.462 1.00 85.56 181 HIS A CA 1
ATOM 1507 C C . HIS A 1 181 ? 14.795 -7.685 1.774 1.00 85.56 181 HIS A C 1
ATOM 1509 O O . HIS A 1 181 ? 14.992 -6.502 2.016 1.00 85.56 181 HIS A O 1
ATOM 1515 N N . ASN A 1 182 ? 13.567 -8.198 1.710 1.00 88.25 182 ASN A N 1
ATOM 1516 C CA . ASN A 1 182 ? 12.328 -7.454 1.870 1.00 88.25 182 ASN A CA 1
ATOM 1517 C C . ASN A 1 182 ? 12.206 -6.187 0.988 1.00 88.25 182 ASN A C 1
ATOM 1519 O O . ASN A 1 182 ? 11.688 -5.167 1.436 1.00 88.25 182 ASN A O 1
ATOM 1523 N N . ARG A 1 183 ? 12.640 -6.236 -0.277 1.00 89.25 183 ARG A N 1
ATOM 1524 C CA . ARG A 1 183 ? 12.669 -5.062 -1.174 1.00 89.25 183 ARG A CA 1
ATOM 1525 C C . ARG A 1 183 ? 11.732 -5.220 -2.384 1.00 89.25 183 ARG A C 1
ATOM 1527 O O . ARG A 1 183 ? 11.775 -6.277 -3.010 1.00 89.25 183 ARG A O 1
ATOM 1534 N N . PRO A 1 184 ? 10.893 -4.219 -2.704 1.00 89.94 184 PRO A N 1
ATOM 1535 C CA . PRO A 1 184 ? 10.044 -4.197 -3.900 1.00 89.94 184 PRO A CA 1
ATOM 1536 C C . PRO A 1 184 ? 10.786 -3.845 -5.197 1.00 89.94 184 PRO A C 1
ATOM 1538 O O . PRO A 1 184 ? 11.886 -3.251 -5.119 1.00 89.94 184 PRO A O 1
#

Radius of gyration: 19.76 Å; chains: 1; bounding box: 46×33×55 Å